Protein AF-A0A1S6IPM2-F1 (afdb_monomer)

Organism: NCBI:txid708126

InterPro domains:
  IPR009988 Domain of unknown function DUF1510 [PF07423] (123-214)

Foldseek 3Di:
DDDDDDDPDDDDDDDDPCVVVVVVVVVVVVVVVVVVVVVPVVDPDDDDDDDDDDDDDDDDDDDDDDDDDDDDDDDDDDDDDDDDDDDDDDDDDDDDDDPPPPPPPPFDWDWDDDPDPQFPTKTFTFFFAQADPDADDDADDPDPPDSQVVRVLVQVCVVVVQDSVQKDWPDWDADVPDRFKIWTWIARNVVRWIKIWIWGADGNGHIHTGMMTTGPDDDD

Nearest PDB structures (foldseek):
  7kbj-assembly1_G  TM=6.116E-01  e=5.978E+00  Mus musculus
  8vsu-assembly1_B  TM=6.058E-01  e=7.073E+00  Homo sapiens

Radius of gyration: 33.06 Å; Cα contacts (8 Å, |Δi|>4): 246; chains: 1; bounding box: 101×91×62 Å

Solvent-accessible surface area (backbone atoms only — not comparable to full-atom values): 14680 Å² total; per-residue (Å²): 141,84,86,81,86,79,83,93,82,89,86,86,83,86,79,78,84,58,59,70,57,53,55,53,49,53,54,50,53,55,56,49,52,54,51,52,60,55,48,58,72,74,57,83,78,89,83,82,87,82,86,85,88,85,90,84,89,85,90,83,88,89,83,83,88,79,85,87,85,80,90,83,86,84,89,84,89,88,81,89,89,86,89,85,86,91,82,89,84,85,92,80,93,78,92,75,84,68,81,80,71,72,76,72,75,76,60,64,70,38,81,45,92,73,94,52,89,56,51,76,46,33,38,35,40,70,55,77,48,35,82,43,92,60,66,67,95,79,73,80,47,82,52,89,84,30,70,51,46,52,40,50,50,50,36,49,23,70,75,71,68,45,49,74,91,41,48,47,78,78,44,74,45,59,40,94,77,38,78,54,27,35,34,38,32,35,33,33,66,89,79,70,44,29,38,42,34,34,32,37,62,40,85,57,39,24,38,19,48,54,36,40,29,40,31,79,67,93,82,134

pLDDT: mean 73.21, std 26.84, range [26.03, 98.44]

Mean predicted aligned error: 20.5 Å

Structure (mmCIF, N/CA/C/O backbone):
data_AF-A0A1S6IPM2-F1
#
_entry.id   AF-A0A1S6IPM2-F1
#
loop_
_atom_site.group_PDB
_atom_site.id
_atom_site.type_symbol
_atom_site.label_atom_id
_atom_site.label_alt_id
_atom_site.label_comp_id
_atom_site.label_asym_id
_atom_site.label_entity_id
_atom_site.label_seq_id
_atom_site.pdbx_PDB_ins_code
_atom_site.Cartn_x
_atom_site.Cartn_y
_atom_site.Cartn_z
_atom_site.occupancy
_atom_site.B_iso_or_equiv
_atom_site.auth_seq_id
_atom_site.auth_comp_id
_atom_site.auth_asym_id
_atom_site.auth_atom_id
_atom_site.pdbx_PDB_model_num
ATOM 1 N N . MET A 1 1 ? 52.407 43.154 -18.424 1.00 42.69 1 MET A N 1
ATOM 2 C CA . MET A 1 1 ? 51.419 42.338 -19.159 1.00 42.69 1 MET A CA 1
ATOM 3 C C . MET A 1 1 ? 50.757 41.393 -18.170 1.00 42.69 1 MET A C 1
ATOM 5 O O . MET A 1 1 ? 51.482 40.625 -17.557 1.00 42.69 1 MET A O 1
ATOM 9 N N . SER A 1 2 ? 49.435 41.452 -17.995 1.00 46.19 2 SER A N 1
ATOM 10 C CA . SER A 1 2 ? 48.694 40.475 -17.182 1.00 46.19 2 SER A CA 1
ATOM 11 C C . SER A 1 2 ? 47.576 39.889 -18.034 1.00 46.19 2 SER A C 1
ATOM 13 O O . SER A 1 2 ? 46.637 40.592 -18.404 1.00 46.19 2 SER A O 1
ATOM 15 N N . GLU A 1 3 ? 47.725 38.619 -18.401 1.00 45.28 3 GLU A N 1
ATOM 16 C CA . GLU A 1 3 ? 46.763 37.879 -19.213 1.00 45.28 3 GLU A CA 1
ATOM 17 C C . GLU A 1 3 ? 45.582 37.395 -18.364 1.00 45.28 3 GLU A C 1
ATOM 19 O O . GLU A 1 3 ? 45.738 36.774 -17.314 1.00 45.28 3 GLU A O 1
ATOM 24 N N . ASN A 1 4 ? 44.379 37.691 -18.848 1.00 52.16 4 ASN A N 1
ATOM 25 C CA . ASN A 1 4 ? 43.106 37.325 -18.247 1.00 52.16 4 ASN A CA 1
ATOM 26 C C . ASN A 1 4 ? 42.683 35.928 -18.748 1.00 52.16 4 ASN A C 1
ATOM 28 O O . ASN A 1 4 ? 42.331 35.767 -19.918 1.00 52.16 4 ASN A O 1
ATOM 32 N N . LYS A 1 5 ? 42.716 34.909 -17.878 1.00 57.88 5 LYS A N 1
ATOM 33 C CA . LYS A 1 5 ? 42.211 33.558 -18.183 1.00 57.88 5 LYS A CA 1
ATOM 34 C C . LYS A 1 5 ? 40.679 33.537 -18.119 1.00 57.88 5 LYS A C 1
ATOM 36 O O . LYS A 1 5 ? 40.101 33.501 -17.038 1.00 57.88 5 LYS A O 1
ATOM 41 N N . LYS A 1 6 ? 40.012 33.477 -19.277 1.00 54.97 6 LYS A N 1
ATOM 42 C CA . LYS A 1 6 ? 38.578 33.146 -19.362 1.00 54.97 6 LYS A CA 1
ATOM 43 C C . LYS A 1 6 ? 38.378 31.627 -19.420 1.00 54.97 6 LYS A C 1
ATOM 45 O O . LYS A 1 6 ? 38.866 30.961 -20.331 1.00 54.97 6 LYS A O 1
ATOM 50 N N . SER A 1 7 ? 37.653 31.104 -18.432 1.00 55.19 7 SER A N 1
ATOM 51 C CA . SER A 1 7 ? 37.222 29.704 -18.318 1.00 55.19 7 SER A CA 1
ATOM 52 C C . SER A 1 7 ? 36.244 29.311 -19.438 1.00 55.19 7 SER A C 1
ATOM 54 O O . SER A 1 7 ? 35.354 30.082 -19.801 1.00 55.19 7 SER A O 1
ATOM 56 N N . ARG A 1 8 ? 36.421 28.104 -19.995 1.00 59.56 8 ARG A N 1
ATOM 57 C CA . ARG A 1 8 ? 35.677 27.533 -21.134 1.00 59.56 8 ARG A CA 1
ATOM 58 C C . ARG A 1 8 ? 34.558 26.588 -20.673 1.00 59.56 8 ARG A C 1
ATOM 60 O O . ARG A 1 8 ? 34.618 25.402 -20.969 1.00 59.56 8 ARG A O 1
ATOM 67 N N . VAL A 1 9 ? 33.528 27.077 -19.984 1.00 58.91 9 VAL A N 1
ATOM 68 C CA . VAL A 1 9 ? 32.344 26.241 -19.685 1.00 58.91 9 VAL A CA 1
ATOM 69 C C . VAL A 1 9 ? 31.059 27.046 -19.843 1.00 58.91 9 VAL A C 1
ATOM 71 O O . VAL A 1 9 ? 30.518 27.528 -18.860 1.00 58.91 9 VAL A O 1
ATOM 74 N N . GLN A 1 10 ? 30.570 27.195 -21.079 1.00 57.69 10 GLN A N 1
ATOM 75 C CA . GLN A 1 10 ? 29.168 27.537 -21.368 1.00 57.69 10 GLN A CA 1
ATOM 76 C C . GLN A 1 10 ? 28.766 27.073 -22.775 1.00 57.69 10 GLN A C 1
ATOM 78 O O . GLN A 1 10 ? 29.111 27.727 -23.764 1.00 57.69 10 GLN A O 1
ATOM 83 N N . ARG A 1 11 ? 28.027 25.957 -22.842 1.00 55.19 11 ARG A N 1
ATOM 84 C CA . ARG A 1 11 ? 27.039 25.554 -23.871 1.00 55.19 11 ARG A CA 1
ATOM 85 C C . ARG A 1 11 ? 26.776 24.060 -23.645 1.00 55.19 11 ARG A C 1
ATOM 87 O O . ARG A 1 11 ? 27.691 23.266 -23.774 1.00 55.19 11 ARG A O 1
ATOM 94 N N . ASN A 1 12 ? 25.623 23.637 -23.136 1.00 50.81 12 ASN A N 1
ATOM 95 C CA . ASN A 1 12 ? 24.360 23.612 -23.866 1.00 50.81 12 ASN A CA 1
ATOM 96 C C . ASN A 1 12 ? 23.171 23.625 -22.886 1.00 50.81 12 ASN A C 1
ATOM 98 O O . ASN A 1 12 ? 23.059 22.744 -22.042 1.00 50.81 12 ASN A O 1
ATOM 102 N N . LYS A 1 13 ? 22.255 24.588 -23.031 1.00 55.84 13 LYS A N 1
ATOM 103 C CA . LYS A 1 13 ? 20.869 24.468 -22.554 1.00 55.84 13 LYS A CA 1
ATOM 104 C C . LYS A 1 13 ? 19.985 24.456 -23.793 1.00 55.84 13 LYS A C 1
ATOM 106 O O . LYS A 1 13 ? 19.758 25.503 -24.396 1.00 55.84 13 LYS A O 1
ATOM 111 N N . THR A 1 14 ? 19.544 23.277 -24.211 1.00 58.38 14 THR A N 1
ATOM 112 C CA . THR A 1 14 ? 18.500 23.134 -25.228 1.00 58.38 14 THR A CA 1
ATOM 113 C C . THR A 1 14 ? 17.175 23.530 -24.589 1.00 58.38 14 THR A C 1
ATOM 115 O O . THR A 1 14 ? 16.724 22.927 -23.619 1.00 58.38 14 THR A O 1
ATOM 118 N N . LYS A 1 15 ? 16.606 24.631 -25.078 1.00 58.81 15 LYS A N 1
ATOM 119 C CA . LYS A 1 15 ? 15.328 25.184 -24.637 1.00 58.81 15 LYS A CA 1
ATOM 120 C C . LYS A 1 15 ? 14.241 24.494 -25.462 1.00 58.81 15 LYS A C 1
ATOM 122 O O . LYS A 1 15 ? 14.103 24.784 -26.645 1.00 58.81 15 LYS A O 1
ATOM 127 N N . ASN A 1 16 ? 13.509 23.564 -24.861 1.00 63.41 16 ASN A N 1
ATOM 128 C CA . ASN A 1 16 ? 12.457 22.817 -25.547 1.00 63.41 16 ASN A CA 1
ATOM 129 C C . ASN A 1 16 ? 11.147 23.609 -25.427 1.00 63.41 16 ASN A C 1
ATOM 131 O O . ASN A 1 16 ? 10.389 23.448 -24.480 1.00 63.41 16 ASN A O 1
ATOM 135 N N . ASN A 1 17 ? 10.875 24.483 -26.387 1.00 62.09 17 ASN A N 1
ATOM 136 C CA . ASN A 1 17 ? 9.694 25.353 -26.477 1.00 62.09 17 ASN A CA 1
ATOM 137 C C . ASN A 1 17 ? 8.399 24.620 -26.903 1.00 62.09 17 ASN A C 1
ATOM 139 O O . ASN A 1 17 ? 7.546 25.207 -27.565 1.00 62.09 17 ASN A O 1
ATOM 143 N N . ARG A 1 18 ? 8.252 23.331 -26.564 1.00 60.62 18 ARG A N 1
ATOM 144 C CA . ARG A 1 18 ? 7.080 22.509 -26.934 1.00 60.62 18 ARG A CA 1
ATOM 145 C C . ARG A 1 18 ? 5.972 22.501 -25.869 1.00 60.62 18 ARG A C 1
ATOM 147 O O . ARG A 1 18 ? 4.872 22.052 -26.170 1.00 60.62 18 ARG A O 1
ATOM 154 N N . SER A 1 19 ? 6.227 23.028 -24.669 1.00 63.94 19 SER A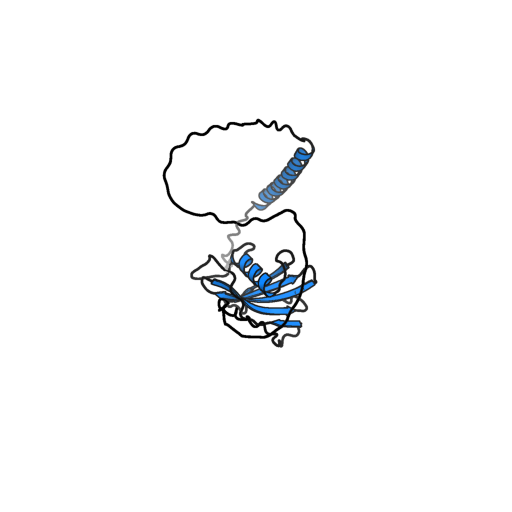 N 1
ATOM 155 C CA . SER A 1 19 ? 5.271 23.044 -23.549 1.00 63.94 19 SER A CA 1
ATOM 156 C C . SER A 1 19 ? 4.020 23.878 -23.831 1.00 63.94 19 SER A C 1
ATOM 158 O O . SER A 1 19 ? 2.910 23.434 -23.557 1.00 63.94 19 SER A O 1
ATOM 160 N N . ASP A 1 20 ? 4.178 25.052 -24.445 1.00 70.56 20 ASP A N 1
ATOM 161 C CA . ASP A 1 20 ? 3.062 25.989 -24.643 1.00 70.56 20 ASP A CA 1
ATOM 162 C C . ASP A 1 20 ? 2.075 25.498 -25.710 1.00 70.56 20 ASP A C 1
ATOM 164 O O . ASP A 1 20 ? 0.898 25.859 -25.692 1.00 70.56 20 ASP A O 1
ATOM 168 N N . LEU A 1 21 ? 2.549 24.664 -26.642 1.00 70.88 21 LEU A N 1
ATOM 169 C CA . LEU A 1 21 ? 1.712 24.033 -27.659 1.00 70.88 21 LEU A CA 1
ATOM 170 C C . LEU A 1 21 ? 0.925 22.856 -27.067 1.00 70.88 21 LEU A C 1
ATOM 172 O O . LEU A 1 21 ? -0.268 22.736 -27.328 1.00 70.88 21 LEU A O 1
ATOM 176 N N . ILE A 1 22 ? 1.574 22.031 -26.236 1.00 75.69 22 ILE A N 1
ATOM 177 C CA . ILE A 1 22 ? 0.941 20.885 -25.563 1.00 75.69 22 ILE A CA 1
ATOM 178 C C . ILE A 1 22 ? -0.138 21.366 -24.584 1.00 75.69 22 ILE A C 1
ATOM 180 O O . ILE A 1 22 ? -1.231 20.808 -24.565 1.00 75.69 22 ILE A O 1
ATOM 184 N N . LEU A 1 23 ? 0.120 22.448 -23.840 1.00 77.19 23 LEU A N 1
ATOM 185 C CA . LEU A 1 23 ? -0.848 23.014 -22.896 1.00 77.19 23 LEU A CA 1
ATOM 186 C C . LEU A 1 23 ? -2.104 23.564 -23.595 1.00 77.19 23 LEU A C 1
ATOM 188 O O . LEU A 1 23 ? -3.221 23.373 -23.123 1.00 77.19 23 LEU A O 1
ATOM 192 N N . LYS A 1 24 ? -1.945 24.233 -24.744 1.00 85.69 24 LYS A N 1
ATOM 193 C CA . LYS A 1 24 ? -3.091 24.721 -25.533 1.00 85.69 24 LYS A CA 1
ATOM 194 C C . LYS A 1 24 ? -3.854 23.577 -26.206 1.00 85.69 24 LYS A C 1
ATOM 196 O O . LYS A 1 24 ? -5.073 23.663 -26.331 1.00 85.69 24 LYS A O 1
ATOM 201 N N . LEU A 1 25 ? -3.157 22.510 -26.605 1.00 83.62 25 LEU A N 1
ATOM 202 C CA . LEU A 1 25 ? -3.765 21.311 -27.185 1.00 83.62 25 LEU A CA 1
ATOM 203 C C . LEU A 1 25 ? -4.628 20.561 -26.156 1.00 83.62 25 LEU A C 1
ATOM 205 O O . LEU A 1 25 ? -5.746 20.172 -26.484 1.00 83.62 25 LEU A O 1
ATOM 209 N N . SER A 1 26 ? -4.153 20.404 -24.914 1.00 82.94 26 SER A N 1
ATOM 210 C CA . SER A 1 26 ? -4.904 19.703 -23.861 1.00 82.94 26 SER A CA 1
ATOM 211 C C . SER A 1 26 ? -6.163 20.461 -23.433 1.00 82.94 26 SER A C 1
ATOM 213 O O . SER A 1 26 ? -7.222 19.856 -23.286 1.00 82.94 26 SER A O 1
ATOM 215 N N . ILE A 1 27 ? -6.086 21.791 -23.323 1.00 87.25 27 ILE A N 1
ATOM 216 C CA . ILE A 1 27 ? -7.248 22.648 -23.034 1.00 87.25 27 ILE A CA 1
ATOM 217 C C . ILE A 1 27 ? -8.286 22.590 -24.163 1.00 87.25 27 ILE A C 1
ATOM 219 O O . ILE A 1 27 ? -9.484 22.523 -23.892 1.00 87.25 27 ILE A O 1
ATOM 223 N N . GLY A 1 28 ? -7.839 22.574 -25.423 1.00 89.62 28 GLY A N 1
ATOM 224 C CA . GLY A 1 28 ? -8.731 22.422 -26.575 1.00 89.62 28 GLY A CA 1
ATOM 225 C C . GLY A 1 28 ? -9.456 21.074 -26.588 1.00 89.62 28 GLY A C 1
ATOM 226 O O . GLY A 1 28 ? -10.662 21.032 -26.826 1.00 89.62 28 GLY A O 1
ATOM 227 N N . LEU A 1 29 ? -8.744 19.987 -26.271 1.00 88.81 29 LEU A N 1
ATOM 228 C CA . LEU A 1 29 ? -9.316 18.640 -26.184 1.00 88.81 29 LEU A CA 1
ATOM 229 C C . LEU A 1 29 ? -10.385 18.546 -25.082 1.00 88.81 29 LEU A C 1
ATOM 231 O O . LEU A 1 29 ? -11.463 18.003 -25.311 1.00 88.81 29 LEU A O 1
ATOM 235 N N . LEU A 1 30 ? -10.112 19.133 -23.912 1.00 87.62 30 LEU A N 1
ATOM 236 C CA . LEU A 1 30 ? -11.043 19.144 -22.783 1.00 87.62 30 LEU A CA 1
ATOM 237 C C . LEU A 1 30 ? -12.341 19.899 -23.122 1.00 87.62 30 LEU A C 1
ATOM 239 O O . LEU A 1 30 ? -13.437 19.416 -22.846 1.00 87.62 30 LEU A O 1
ATOM 243 N N . ALA A 1 31 ? -12.228 21.063 -23.772 1.00 89.44 31 ALA A N 1
ATOM 244 C CA . ALA A 1 31 ? -13.387 21.841 -24.209 1.00 89.44 31 ALA A CA 1
ATOM 245 C C . ALA A 1 31 ? -14.209 21.111 -25.287 1.00 89.44 31 ALA A C 1
ATOM 247 O O . ALA A 1 31 ? -15.437 21.163 -25.265 1.00 89.44 31 ALA A O 1
ATOM 248 N N . MET A 1 32 ? -13.548 20.398 -26.204 1.00 90.31 32 MET A N 1
ATOM 249 C CA . MET A 1 32 ? -14.216 19.613 -27.246 1.00 90.31 32 MET A CA 1
ATOM 250 C C . MET A 1 32 ? -15.015 18.441 -26.663 1.00 90.31 32 MET A C 1
ATOM 252 O O . MET A 1 32 ? -16.154 18.229 -27.073 1.00 90.31 32 MET A O 1
ATOM 256 N N . ALA A 1 33 ? -14.467 17.729 -25.673 1.00 89.12 33 ALA A N 1
ATOM 257 C CA . ALA A 1 33 ? -15.169 16.638 -24.993 1.00 89.12 33 ALA A CA 1
ATOM 258 C C . ALA A 1 33 ? -16.451 17.121 -24.291 1.00 89.12 33 ALA A C 1
ATOM 260 O O . ALA A 1 33 ? -17.494 16.482 -24.399 1.00 89.12 33 ALA A O 1
ATOM 261 N N . LEU A 1 34 ? -16.411 18.295 -23.649 1.00 88.38 34 LEU A N 1
ATOM 262 C CA . LEU A 1 34 ? -17.597 18.893 -23.025 1.00 88.38 34 LEU A CA 1
ATOM 263 C C . LEU A 1 34 ? -18.672 19.284 -24.049 1.00 88.38 34 LEU A C 1
ATOM 265 O O . LEU A 1 34 ? -19.860 19.134 -23.776 1.00 88.38 34 LEU A O 1
ATOM 269 N N . ILE A 1 35 ? -18.278 19.755 -25.235 1.00 88.00 35 ILE A N 1
ATOM 270 C CA . ILE A 1 35 ? -19.225 20.073 -26.314 1.00 88.00 35 ILE A CA 1
ATOM 271 C C . ILE A 1 35 ? -19.909 18.801 -26.832 1.00 88.00 35 ILE A C 1
ATOM 273 O O . ILE A 1 35 ? -21.108 18.833 -27.091 1.00 88.00 35 ILE A O 1
ATOM 277 N N . ILE A 1 36 ? -19.182 17.685 -26.947 1.00 85.25 36 ILE A N 1
ATOM 278 C CA . ILE A 1 36 ? -19.738 16.391 -27.380 1.00 85.25 36 ILE A CA 1
ATOM 279 C C . ILE A 1 36 ? -20.792 15.892 -26.379 1.00 85.25 36 ILE A C 1
ATOM 281 O O . ILE A 1 36 ? -21.912 15.592 -26.786 1.00 85.25 36 ILE A O 1
ATOM 285 N N . LEU A 1 37 ? -20.493 15.943 -25.076 1.00 82.69 37 LEU A N 1
ATOM 286 C CA . LEU A 1 37 ? -21.453 15.596 -24.016 1.00 82.69 37 LEU A CA 1
ATOM 287 C C . LEU A 1 37 ? -22.707 16.492 -24.036 1.00 82.69 37 LEU A C 1
ATOM 289 O O . LEU A 1 37 ? -23.818 16.042 -23.765 1.00 82.69 37 LEU A O 1
ATOM 293 N N . MET A 1 38 ? -22.559 17.774 -24.385 1.00 81.81 38 MET A N 1
ATOM 294 C CA . MET A 1 38 ? -23.698 18.688 -24.552 1.00 81.81 38 MET A CA 1
ATOM 295 C C . MET A 1 38 ? -24.520 18.389 -25.815 1.00 81.81 38 MET A C 1
ATOM 297 O O . MET A 1 38 ? -25.734 18.594 -25.816 1.00 81.81 38 MET A O 1
ATOM 301 N N . PHE A 1 39 ? -23.886 17.897 -26.882 1.00 79.12 39 PHE A N 1
ATOM 302 C CA . PHE A 1 39 ? -24.569 17.475 -28.107 1.00 79.12 39 PHE A CA 1
ATOM 303 C C . PHE A 1 39 ? -25.395 16.203 -27.900 1.00 79.12 39 PHE A C 1
ATOM 305 O O . PHE A 1 39 ? -26.516 16.125 -28.401 1.00 79.12 39 PHE A O 1
ATOM 312 N N . GLU A 1 40 ? -24.883 15.248 -27.122 1.00 78.19 40 GLU A N 1
ATOM 313 C CA . GLU A 1 40 ? -25.602 14.020 -26.749 1.00 78.19 40 GLU A CA 1
ATOM 314 C C . GLU A 1 40 ? -26.903 14.327 -25.994 1.00 78.19 40 GLU A C 1
ATOM 316 O O . GLU A 1 40 ? -27.917 13.665 -26.204 1.00 78.19 40 GLU A O 1
ATOM 321 N N . PHE A 1 41 ? -26.922 15.393 -25.189 1.00 74.50 41 PHE A N 1
ATOM 322 C CA . PHE A 1 41 ? -28.127 15.832 -24.483 1.00 74.50 41 PHE A CA 1
ATOM 323 C C . PHE A 1 41 ? -29.185 16.470 -25.404 1.00 74.50 41 PHE A C 1
ATOM 325 O O . PHE A 1 41 ? -30.374 16.453 -25.090 1.00 74.50 41 PHE A O 1
ATOM 332 N N . PHE A 1 42 ? -28.779 17.033 -26.547 1.00 70.94 42 PHE A N 1
ATOM 333 C CA . PHE A 1 42 ? -29.675 17.741 -27.470 1.00 70.94 42 PHE A CA 1
ATOM 334 C C . PHE A 1 42 ? -30.220 16.868 -28.615 1.00 70.94 42 PHE A C 1
ATOM 336 O O . PHE A 1 42 ? -31.114 17.319 -29.333 1.00 70.94 42 PHE A O 1
ATOM 343 N N . TYR A 1 43 ? -29.725 15.636 -28.792 1.00 71.44 43 TYR A N 1
ATOM 344 C CA . TYR A 1 43 ? -30.138 14.729 -29.874 1.00 71.44 43 TYR A CA 1
ATOM 345 C C . TYR A 1 43 ? -30.530 13.323 -29.361 1.00 71.44 43 TYR A C 1
ATOM 347 O O . TYR A 1 43 ? -29.788 12.357 -29.546 1.00 71.44 43 TYR A O 1
ATOM 355 N N . PRO A 1 44 ? -31.710 13.156 -28.732 1.00 55.50 44 PRO A N 1
ATOM 356 C CA . PRO A 1 44 ? -32.211 11.838 -28.364 1.00 55.50 44 PRO A CA 1
ATOM 357 C C . PRO A 1 44 ? -32.801 11.108 -29.586 1.00 55.50 44 PRO A C 1
ATOM 359 O O . PRO A 1 44 ? -33.969 11.273 -29.918 1.00 55.50 44 PRO A O 1
ATOM 362 N N . GLY A 1 45 ? -31.978 10.270 -30.222 1.00 52.84 45 GLY A N 1
ATOM 363 C CA . GLY A 1 45 ? -32.396 9.019 -30.868 1.00 52.84 45 GLY A CA 1
ATOM 364 C C . GLY A 1 45 ? -33.032 9.072 -32.266 1.00 52.84 45 GLY A C 1
ATOM 365 O O . GLY A 1 45 ? -34.145 9.549 -32.463 1.00 52.84 45 GLY A O 1
ATOM 366 N N . SER A 1 46 ? -32.396 8.383 -33.217 1.00 56.22 46 SER A N 1
ATOM 367 C CA . SER A 1 46 ? -33.108 7.683 -34.294 1.00 56.22 46 SER A CA 1
ATOM 368 C C . SER A 1 46 ? -32.381 6.377 -34.630 1.00 56.22 46 SER A C 1
ATOM 370 O O . SER A 1 46 ? -31.638 6.314 -35.607 1.00 56.22 46 SER A O 1
ATOM 372 N N . ASN A 1 47 ? -32.578 5.342 -33.810 1.00 53.31 47 ASN A N 1
ATOM 373 C CA . ASN A 1 47 ? -32.216 3.973 -34.176 1.00 53.31 47 ASN A CA 1
ATOM 374 C C . ASN A 1 47 ? -33.488 3.225 -34.584 1.00 53.31 47 ASN A C 1
ATOM 376 O O . ASN A 1 47 ? -34.440 3.135 -33.813 1.00 53.31 47 ASN A O 1
ATOM 380 N N . GLN A 1 48 ? -33.494 2.761 -35.832 1.00 45.25 48 GLN A N 1
ATOM 381 C CA . GLN A 1 48 ? -34.414 1.762 -36.360 1.00 45.25 48 GLN A CA 1
ATOM 382 C C . GLN A 1 48 ? -33.727 0.404 -36.211 1.00 45.25 48 GLN A C 1
ATOM 384 O O . GLN A 1 48 ? -32.622 0.228 -36.727 1.00 45.25 48 GLN A O 1
ATOM 389 N N . ASP A 1 49 ? -34.373 -0.533 -35.529 1.00 60.94 49 ASP A N 1
ATOM 390 C CA . ASP A 1 49 ? -34.021 -1.951 -35.589 1.00 60.94 49 ASP A CA 1
ATOM 391 C C . ASP A 1 49 ? -34.529 -2.561 -36.906 1.00 60.94 49 ASP A C 1
ATOM 393 O O . ASP A 1 49 ? -35.558 -2.122 -37.435 1.00 60.94 49 ASP A O 1
ATOM 397 N N . PRO A 1 50 ? -33.877 -3.622 -37.407 1.00 52.91 50 PRO A N 1
ATOM 398 C CA . PRO A 1 50 ? -34.624 -4.651 -38.108 1.00 52.91 50 PRO A CA 1
ATOM 399 C C . PRO A 1 50 ? -34.372 -6.055 -37.545 1.00 52.91 50 PRO A C 1
ATOM 401 O O . PRO A 1 50 ? -33.254 -6.460 -37.230 1.00 52.91 50 PRO A O 1
ATOM 404 N N . GLU A 1 51 ? -35.488 -6.772 -37.472 1.00 52.03 51 GLU A N 1
ATOM 405 C CA . GLU A 1 51 ? -35.682 -8.181 -37.151 1.00 52.03 51 GLU A CA 1
ATOM 406 C C . GLU A 1 51 ? -34.919 -9.148 -38.078 1.00 52.03 51 GLU A C 1
ATOM 408 O O . GLU A 1 51 ? -34.554 -8.810 -39.206 1.00 52.03 51 GLU A O 1
ATOM 413 N N . GLY A 1 52 ? -34.776 -10.401 -37.631 1.00 32.66 52 GLY A N 1
ATOM 414 C CA . GLY A 1 52 ? -34.306 -11.513 -38.457 1.00 32.66 52 GLY A CA 1
ATOM 415 C C . GLY A 1 52 ? -34.507 -12.879 -37.797 1.00 32.66 52 GLY A C 1
ATOM 416 O O . GLY A 1 52 ? -33.565 -13.453 -37.262 1.00 32.66 52 GLY A O 1
ATOM 417 N N . ASP A 1 53 ? -35.743 -13.374 -37.846 1.00 40.34 53 ASP A N 1
ATOM 418 C CA . ASP A 1 53 ? -36.152 -14.767 -37.613 1.00 40.34 53 ASP A CA 1
ATOM 419 C C . ASP A 1 53 ? -35.757 -15.654 -38.815 1.00 40.34 53 ASP A C 1
ATOM 421 O O . ASP A 1 53 ? -35.928 -15.214 -39.950 1.00 40.34 53 ASP A O 1
ATOM 425 N N . ILE A 1 54 ? -35.246 -16.874 -38.581 1.00 32.28 54 ILE A N 1
ATOM 426 C CA . ILE A 1 54 ? -35.546 -18.088 -39.373 1.00 32.28 54 ILE A CA 1
ATOM 427 C C . ILE A 1 54 ? -35.007 -19.363 -38.691 1.00 32.28 54 ILE A C 1
ATOM 429 O O . ILE A 1 54 ? -33.804 -19.588 -38.563 1.00 32.28 54 ILE A O 1
ATOM 433 N N . LEU A 1 55 ? -35.945 -20.246 -38.347 1.00 35.81 55 LEU A N 1
ATOM 434 C CA . LEU A 1 55 ? -35.773 -21.674 -38.065 1.00 35.81 55 LEU A CA 1
ATOM 435 C C . LEU A 1 55 ? -35.797 -22.497 -39.369 1.00 35.81 55 LEU A C 1
ATOM 437 O O . LEU A 1 55 ? -36.666 -22.259 -40.203 1.00 35.81 55 LEU A O 1
ATOM 441 N N . ALA A 1 56 ? -34.939 -23.519 -39.495 1.00 31.11 56 ALA A N 1
ATOM 442 C CA . ALA A 1 56 ? -35.257 -24.847 -40.061 1.00 31.11 56 ALA A CA 1
ATOM 443 C C . ALA A 1 56 ? -33.991 -25.722 -40.137 1.00 31.11 56 ALA A C 1
ATOM 445 O O . ALA A 1 56 ? -33.020 -25.370 -40.802 1.00 31.11 56 ALA A O 1
ATOM 446 N N . GLY A 1 57 ? -34.014 -26.869 -39.454 1.00 28.64 57 GLY A N 1
ATOM 447 C CA . GLY A 1 57 ? -32.930 -27.850 -39.453 1.00 28.64 57 GLY A CA 1
ATOM 448 C C . GLY A 1 57 ? -32.967 -28.839 -40.620 1.00 28.64 57 GLY A C 1
ATOM 449 O O . GLY A 1 57 ? -33.952 -28.921 -41.347 1.00 28.64 57 GLY A O 1
ATOM 450 N N . MET A 1 58 ? -31.897 -29.630 -40.735 1.00 28.56 58 MET A N 1
ATOM 451 C CA . MET A 1 58 ? -31.940 -31.051 -41.094 1.00 28.56 58 MET A CA 1
ATOM 452 C C . MET A 1 58 ? -30.614 -31.731 -40.726 1.00 28.56 58 MET A C 1
ATOM 454 O O . MET A 1 58 ? -29.528 -31.204 -40.952 1.00 28.56 58 MET A O 1
ATOM 458 N N . ASP A 1 59 ? -30.787 -32.896 -40.115 1.00 31.92 59 ASP A N 1
ATOM 459 C CA . ASP A 1 59 ? -29.848 -33.776 -39.427 1.00 31.92 59 ASP A CA 1
ATOM 460 C C . ASP A 1 59 ? -28.928 -34.578 -40.368 1.00 31.92 59 ASP A C 1
ATOM 462 O O . ASP A 1 59 ? -29.385 -35.045 -41.417 1.00 31.92 59 ASP A O 1
ATOM 466 N N . GLN A 1 60 ? -27.677 -34.813 -39.943 1.00 30.09 60 GLN A N 1
ATOM 467 C CA . GLN A 1 60 ? -27.025 -36.138 -39.968 1.00 30.09 60 GLN A CA 1
ATOM 468 C C . GLN A 1 60 ? -25.671 -36.138 -39.214 1.00 30.09 60 GLN A C 1
ATOM 470 O O . GLN A 1 60 ? -24.650 -35.721 -39.749 1.00 30.09 60 GLN A O 1
ATOM 475 N N . GLN A 1 61 ? -25.746 -36.579 -37.952 1.00 31.89 61 GLN A N 1
ATOM 476 C CA . GLN A 1 61 ? -25.007 -37.662 -37.260 1.00 31.89 61 GLN A CA 1
ATOM 477 C C . GLN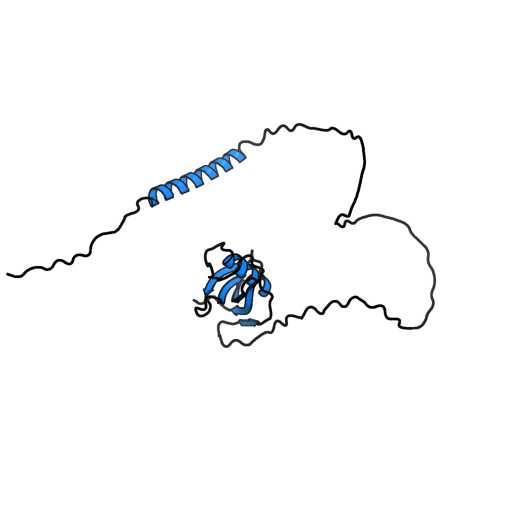 A 1 61 ? -23.457 -37.794 -37.236 1.00 31.89 61 GLN A C 1
ATOM 479 O O . GLN A 1 61 ? -22.770 -37.669 -38.244 1.00 31.89 61 GLN A O 1
ATOM 484 N N . GLU A 1 62 ? -23.017 -38.273 -36.052 1.00 31.28 62 GLU A N 1
ATOM 485 C CA . GLU A 1 62 ? -21.741 -38.891 -35.611 1.00 31.28 62 GLU A C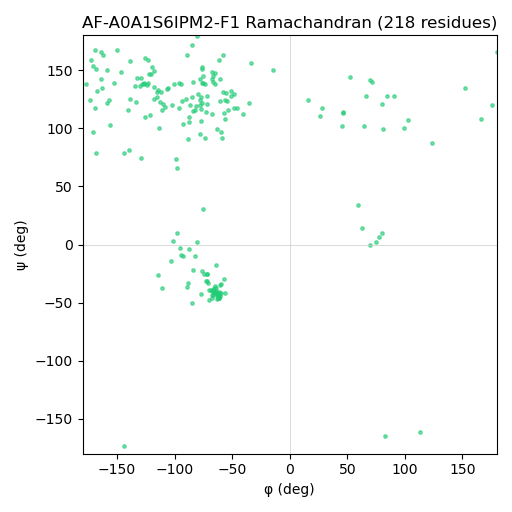A 1
ATOM 486 C C . GLU A 1 62 ? -20.675 -37.915 -35.076 1.00 31.28 62 GLU A C 1
ATOM 488 O O . GLU A 1 62 ? -20.272 -36.990 -35.765 1.00 31.28 62 GLU A O 1
ATOM 493 N N . GLU A 1 63 ? -20.058 -38.060 -33.903 1.00 30.62 63 GLU A N 1
ATOM 494 C CA . GLU A 1 63 ? -20.242 -38.811 -32.652 1.00 30.62 63 GLU A CA 1
ATOM 495 C C . GLU A 1 63 ? -19.178 -38.209 -31.696 1.00 30.62 63 GLU A C 1
ATOM 497 O O . GLU A 1 63 ? -18.118 -37.768 -32.143 1.00 30.62 63 GLU A O 1
ATOM 502 N N . SER A 1 64 ? -19.428 -38.273 -30.385 1.00 28.62 64 SER A N 1
ATOM 503 C CA . SER A 1 64 ? -18.413 -38.396 -29.323 1.00 28.62 64 SER A CA 1
ATOM 504 C C . SER A 1 64 ? -18.018 -37.157 -28.500 1.00 28.62 64 SER A C 1
ATOM 506 O O . SER A 1 64 ? -17.185 -36.340 -28.882 1.00 28.62 64 SER A O 1
ATOM 508 N N . SER A 1 65 ? -18.504 -37.212 -27.248 1.00 27.14 65 SER A N 1
ATOM 509 C CA . SER A 1 65 ? -17.863 -36.793 -25.985 1.00 27.14 65 SER A CA 1
ATOM 510 C C . SER A 1 65 ? -17.693 -35.290 -25.712 1.00 27.14 65 SER A C 1
ATOM 512 O O . SER A 1 65 ? -17.276 -34.532 -26.568 1.00 27.14 65 SER A O 1
ATOM 514 N N . SER A 1 66 ? -17.894 -34.744 -24.513 1.00 27.06 66 SER A N 1
ATOM 515 C CA . SER A 1 66 ? -18.497 -35.169 -23.247 1.00 27.06 66 SER A CA 1
ATOM 516 C C . SER A 1 66 ? -18.506 -33.909 -22.360 1.00 27.06 66 SER A C 1
ATOM 518 O O . SER A 1 66 ? -17.447 -33.331 -22.149 1.00 27.06 66 SER A O 1
ATOM 520 N N . VAL A 1 67 ? -19.697 -33.533 -21.869 1.00 29.59 67 VAL A N 1
ATOM 521 C CA . VAL A 1 67 ? -20.062 -32.762 -20.645 1.00 29.59 67 VAL A CA 1
ATOM 522 C C . VAL A 1 67 ? -19.272 -31.477 -20.315 1.00 29.59 67 VAL A C 1
ATOM 524 O O . VAL A 1 67 ? -18.122 -31.510 -19.901 1.00 29.59 67 VAL A O 1
ATOM 527 N N . MET A 1 68 ? -19.804 -30.281 -20.589 1.00 28.80 68 MET A N 1
ATOM 528 C CA . MET A 1 68 ? -20.763 -29.487 -19.787 1.00 28.80 68 MET A CA 1
ATOM 529 C C . MET A 1 68 ? -20.460 -29.346 -18.288 1.00 28.80 68 MET A C 1
ATOM 531 O O . MET A 1 68 ? -20.579 -30.281 -17.500 1.00 28.80 68 MET A O 1
ATOM 535 N N . ALA A 1 69 ? -20.179 -28.093 -17.929 1.00 26.03 69 ALA A N 1
ATOM 536 C CA . ALA A 1 69 ? -20.296 -27.517 -16.606 1.00 26.03 69 ALA A CA 1
ATOM 537 C C . ALA A 1 69 ? -21.703 -26.930 -16.383 1.00 26.03 69 ALA A C 1
ATOM 539 O O . ALA A 1 69 ? -22.391 -26.548 -17.328 1.00 26.03 69 ALA A O 1
ATOM 540 N N . SER A 1 70 ? -21.995 -26.721 -15.099 1.00 27.00 70 SER A N 1
ATOM 541 C CA . SER A 1 70 ? -22.888 -25.700 -14.538 1.00 27.00 70 SER A CA 1
ATOM 542 C C . SER A 1 70 ? -24.316 -26.106 -14.147 1.00 27.00 70 SER A C 1
ATOM 544 O O . SER A 1 70 ? -25.237 -26.190 -14.950 1.00 27.00 70 SER A O 1
ATOM 546 N N . SER A 1 71 ? -24.458 -26.315 -12.835 1.00 29.98 71 SER A N 1
ATOM 547 C CA . SER A 1 71 ? -25.386 -25.627 -11.924 1.00 29.98 71 SER A CA 1
ATOM 548 C C . SER A 1 71 ? -26.552 -24.830 -12.532 1.00 29.98 71 SER A C 1
ATOM 550 O O . SER A 1 71 ? -26.344 -23.847 -13.240 1.00 29.98 71 SER A O 1
ATOM 552 N N . SER A 1 72 ? -27.776 -25.160 -12.110 1.00 28.11 72 SER A N 1
ATOM 553 C CA . SER A 1 72 ? -28.798 -24.172 -11.724 1.00 28.11 72 SER A CA 1
ATOM 554 C C . SER A 1 72 ? -29.980 -24.839 -10.995 1.00 28.11 72 SER A C 1
ATOM 556 O O . SER A 1 72 ? -30.504 -25.867 -11.410 1.00 28.11 72 SER A O 1
ATOM 558 N N . SER A 1 73 ? -30.357 -24.240 -9.864 1.00 30.09 73 SER A N 1
ATOM 559 C CA . SER A 1 73 ? -31.693 -24.284 -9.225 1.00 30.09 73 SER A CA 1
ATOM 560 C C . SER A 1 73 ? -32.617 -23.265 -9.954 1.00 30.09 73 SER A C 1
ATOM 562 O O . SER A 1 73 ? -32.053 -22.549 -10.789 1.00 30.09 73 SER A O 1
ATOM 564 N N . PRO A 1 74 ? -33.930 -23.034 -9.659 1.00 44.47 74 PRO A N 1
ATOM 565 C CA . PRO A 1 74 ? -34.812 -23.546 -8.584 1.00 44.47 74 PRO A CA 1
ATOM 566 C C . PRO A 1 74 ? -36.313 -23.803 -8.970 1.00 44.47 74 PRO A C 1
ATOM 568 O O . PRO A 1 74 ? -36.711 -23.615 -10.113 1.00 44.47 74 PRO A O 1
ATOM 571 N N . GLU A 1 75 ? -37.133 -24.143 -7.950 1.00 29.50 75 GLU A N 1
ATOM 572 C CA . GLU A 1 75 ? -38.624 -24.066 -7.844 1.00 29.50 75 GLU A CA 1
ATOM 573 C C . GLU A 1 75 ? -39.487 -25.035 -8.700 1.00 29.50 75 GLU A C 1
ATOM 575 O O . GLU A 1 75 ? -39.174 -25.307 -9.846 1.00 29.50 75 GLU A O 1
ATOM 580 N N . SER A 1 76 ? -40.624 -25.615 -8.272 1.00 31.38 76 SER A N 1
ATOM 581 C CA . SER A 1 76 ? -41.542 -25.356 -7.150 1.00 31.38 76 SER A CA 1
ATOM 582 C C . SER A 1 76 ? -42.561 -26.526 -6.957 1.00 31.38 76 SER A C 1
ATOM 584 O O . SER A 1 76 ? -42.970 -27.139 -7.938 1.00 31.38 76 SER A O 1
ATOM 586 N N . ILE A 1 77 ? -43.014 -26.731 -5.703 1.00 31.45 77 ILE A N 1
ATOM 587 C CA . ILE A 1 77 ? -44.404 -27.010 -5.219 1.00 31.45 77 ILE A CA 1
ATOM 588 C C . ILE A 1 77 ? -45.049 -28.438 -5.196 1.00 31.45 77 ILE A C 1
ATOM 590 O O . ILE A 1 77 ? -45.196 -29.113 -6.207 1.00 31.45 77 ILE A O 1
ATOM 594 N N . GLU A 1 78 ? -45.554 -28.754 -3.977 1.00 29.58 78 GLU A N 1
ATOM 595 C CA . GLU A 1 78 ? -46.616 -29.683 -3.477 1.00 29.58 78 GLU A CA 1
ATOM 596 C C . GLU A 1 78 ? -46.444 -31.217 -3.599 1.00 29.58 78 GLU A C 1
ATOM 598 O O . GLU A 1 78 ? -46.249 -31.771 -4.668 1.00 29.58 78 GLU A O 1
ATOM 603 N N . THR A 1 79 ? -46.589 -32.024 -2.531 1.00 29.12 79 THR A N 1
ATOM 604 C CA . THR A 1 79 ? -47.848 -32.233 -1.778 1.00 29.12 79 THR A CA 1
ATOM 605 C C . THR A 1 79 ? -47.627 -32.898 -0.388 1.00 29.12 79 THR A C 1
ATOM 607 O O . THR A 1 79 ? -46.794 -33.788 -0.240 1.00 29.12 79 THR A O 1
ATOM 610 N N . LYS A 1 80 ? -48.422 -32.451 0.601 1.00 29.95 80 LYS A N 1
ATOM 611 C CA . LYS A 1 80 ? -48.902 -33.062 1.880 1.00 29.95 80 LYS A CA 1
ATOM 612 C C . LYS A 1 80 ? -49.147 -34.599 1.823 1.00 29.95 80 LYS A C 1
ATOM 614 O O . LYS A 1 80 ? -49.450 -35.079 0.743 1.00 29.95 80 LYS A O 1
ATOM 619 N N . GLU A 1 81 ? -49.148 -35.461 2.858 1.00 30.83 81 GLU A N 1
ATOM 620 C CA . GLU A 1 81 ? -49.361 -35.419 4.327 1.00 30.83 81 GLU A CA 1
ATOM 621 C C . GLU A 1 81 ? -49.204 -36.864 4.904 1.00 30.83 81 GLU A C 1
ATOM 623 O O . GLU A 1 81 ? -49.285 -37.819 4.134 1.00 30.83 81 GLU A O 1
ATOM 628 N N . SER A 1 82 ? -49.061 -37.008 6.240 1.00 28.73 82 SER A N 1
ATOM 629 C CA . SER A 1 82 ? -49.415 -38.177 7.104 1.00 28.73 82 SER A CA 1
ATOM 630 C C . SER A 1 82 ? -48.297 -38.813 7.976 1.00 28.73 82 SER A C 1
ATOM 632 O O . SER A 1 82 ? -47.575 -39.719 7.579 1.00 28.73 82 SER A O 1
ATOM 634 N N . GLU A 1 83 ? -48.143 -38.243 9.179 1.00 31.53 83 GLU A N 1
ATOM 635 C CA . GLU A 1 83 ? -48.299 -38.832 10.533 1.00 31.53 83 GLU A CA 1
ATOM 636 C C . GLU A 1 83 ? -48.061 -40.350 10.800 1.00 31.53 83 GLU A C 1
ATOM 638 O O . GLU A 1 83 ? -48.841 -41.192 10.370 1.00 31.53 83 GLU A O 1
ATOM 643 N N . SER A 1 84 ? -47.067 -40.696 11.645 1.00 31.75 84 SER A N 1
ATOM 644 C CA . SER A 1 84 ? -47.252 -41.227 13.027 1.00 31.75 84 SER A CA 1
ATOM 645 C C . SER A 1 84 ? -46.114 -42.145 13.557 1.00 31.75 84 SER A C 1
ATOM 647 O O . SER A 1 84 ? -45.681 -43.082 12.897 1.00 31.75 84 SER A O 1
ATOM 649 N N . GLU A 1 85 ? -45.726 -41.867 14.812 1.00 32.03 85 GLU A N 1
ATOM 650 C CA . GLU A 1 85 ? -45.234 -42.738 15.910 1.00 32.03 85 GLU A CA 1
ATOM 651 C C . GLU A 1 85 ? -43.903 -43.545 15.878 1.00 32.03 85 GLU A C 1
ATOM 653 O O . GLU A 1 85 ? -43.802 -44.675 15.416 1.00 32.03 85 GLU A O 1
ATOM 658 N N . ALA A 1 86 ? -42.911 -42.979 16.586 1.00 30.94 86 ALA A N 1
ATOM 659 C CA . ALA A 1 86 ? -42.277 -43.462 17.834 1.00 30.94 86 ALA A CA 1
ATOM 660 C C . ALA A 1 86 ? -41.836 -44.942 18.031 1.00 30.94 86 ALA A C 1
ATOM 662 O O . ALA A 1 86 ? -42.656 -45.791 18.371 1.00 30.94 86 ALA A O 1
ATOM 663 N N . LYS A 1 87 ? -40.507 -45.178 18.139 1.00 31.39 87 LYS A N 1
ATOM 664 C CA . LYS A 1 87 ? -39.816 -45.686 19.364 1.00 31.39 87 LYS A CA 1
ATOM 665 C C . LYS A 1 87 ? -38.275 -45.789 19.228 1.00 31.39 87 LYS A C 1
ATOM 667 O O . LYS A 1 87 ? -37.777 -46.261 18.217 1.00 31.39 87 LYS A O 1
ATOM 672 N N . LYS A 1 88 ? -37.583 -45.373 20.308 1.00 30.70 88 LYS A N 1
ATOM 673 C CA . LYS A 1 88 ? -36.271 -45.798 20.886 1.00 30.70 88 LYS A CA 1
ATOM 674 C C . LYS A 1 88 ? -35.702 -47.142 20.365 1.00 30.70 88 LYS A C 1
ATOM 676 O O . LYS A 1 88 ? -36.491 -48.043 20.130 1.00 30.70 88 LYS A O 1
ATOM 681 N N . GLU A 1 89 ? -34.395 -47.428 20.287 1.00 31.06 89 GLU A N 1
ATOM 682 C CA . GLU A 1 89 ? -33.229 -47.050 21.111 1.00 31.06 89 GLU A CA 1
ATOM 683 C C . GLU A 1 89 ? -31.921 -47.547 20.422 1.00 31.06 89 GLU A C 1
ATOM 685 O O . GLU A 1 89 ? -31.960 -48.511 19.666 1.00 31.06 89 GLU A O 1
ATOM 690 N N . GLU A 1 90 ? -30.788 -46.927 20.782 1.00 30.91 90 GLU A N 1
ATOM 691 C CA . GLU A 1 90 ? -29.440 -47.524 20.935 1.00 30.91 90 GLU A CA 1
ATOM 692 C C . GLU A 1 90 ? -28.497 -47.784 19.725 1.00 30.91 90 GLU A C 1
ATOM 694 O O . GLU A 1 90 ? -28.536 -48.794 19.033 1.00 30.91 90 GLU A O 1
ATOM 699 N N . SER A 1 91 ? -27.557 -46.840 19.566 1.00 31.86 91 SER A N 1
ATOM 700 C CA . SER A 1 91 ? -26.098 -47.001 19.392 1.00 31.86 91 SER A CA 1
ATOM 701 C C . SER A 1 91 ? -25.540 -48.306 18.792 1.00 31.86 91 SER A C 1
ATOM 703 O O . SER A 1 91 ? -25.401 -49.308 19.495 1.00 31.86 91 SER A O 1
ATOM 705 N N . LYS A 1 92 ? -25.001 -48.223 17.563 1.00 32.69 92 LYS A N 1
ATOM 706 C CA . LYS A 1 92 ? -23.633 -48.697 17.290 1.00 32.69 92 LYS A CA 1
ATOM 707 C C . LYS A 1 92 ? -23.029 -48.067 16.031 1.00 32.69 92 LYS A C 1
ATOM 709 O O . LYS A 1 92 ? -23.555 -48.166 14.932 1.00 32.69 92 LYS A O 1
ATOM 714 N N . GLU A 1 93 ? -21.912 -47.414 16.290 1.00 35.44 93 GLU A N 1
ATOM 715 C CA . GLU A 1 93 ? -20.834 -46.926 15.438 1.00 35.44 93 GLU A CA 1
ATOM 716 C C . GLU A 1 93 ? -20.509 -47.831 14.229 1.00 35.44 93 GLU A C 1
ATOM 718 O O . GLU A 1 93 ? -20.119 -48.985 14.400 1.00 35.44 93 GLU A O 1
ATOM 723 N N . GLU A 1 94 ? -20.598 -47.288 13.010 1.00 34.22 94 GLU A N 1
ATOM 724 C CA . GLU A 1 94 ? -19.808 -47.771 11.875 1.00 34.22 94 GLU A CA 1
ATOM 725 C C . GLU A 1 94 ? -19.331 -46.584 11.029 1.00 34.22 94 GLU A C 1
ATOM 727 O O . GLU A 1 94 ? -20.100 -45.794 10.478 1.00 34.22 94 GLU A O 1
ATOM 732 N N . SER A 1 95 ? -18.009 -46.458 11.024 1.00 41.03 95 SER A N 1
ATOM 733 C CA . SER A 1 95 ? -17.191 -45.484 10.325 1.00 41.03 95 SER A CA 1
ATOM 734 C C . SER A 1 95 ? -17.480 -45.468 8.821 1.00 41.03 95 SER A C 1
ATOM 736 O O . SER A 1 95 ? -17.319 -46.477 8.135 1.00 41.03 95 SER A O 1
ATOM 738 N N . LYS A 1 96 ? -17.842 -44.298 8.291 1.00 37.66 96 LYS A N 1
ATOM 739 C CA . LYS A 1 96 ? -17.632 -43.954 6.882 1.00 37.66 96 LYS A CA 1
ATOM 740 C C . LYS A 1 96 ? -16.767 -42.707 6.835 1.00 37.66 96 LYS A C 1
ATOM 742 O O . LYS A 1 96 ? -17.194 -41.632 7.253 1.00 37.66 96 LYS A O 1
ATOM 747 N N . GLU A 1 97 ? -15.544 -42.906 6.356 1.00 40.00 97 GLU A N 1
ATOM 748 C CA . GLU A 1 97 ? -14.563 -41.883 6.016 1.00 40.00 97 GLU A CA 1
ATOM 749 C C . GLU A 1 97 ? -15.233 -40.698 5.312 1.00 40.00 97 GLU A C 1
ATOM 751 O O . GLU A 1 97 ? -15.708 -40.800 4.180 1.00 40.00 97 GLU A O 1
ATOM 756 N N . LYS A 1 98 ? -15.250 -39.548 5.990 1.00 40.81 98 LYS A N 1
ATOM 757 C CA . LYS A 1 98 ? -15.255 -38.264 5.295 1.00 40.81 98 LYS A CA 1
ATOM 758 C C . LYS A 1 98 ? -13.902 -38.120 4.590 1.00 40.81 98 LYS A C 1
ATOM 760 O O . LYS A 1 98 ? -12.891 -38.503 5.184 1.00 40.81 98 LYS A O 1
ATOM 765 N N . PRO A 1 99 ? -13.852 -37.546 3.376 1.00 38.91 99 PRO A N 1
ATOM 766 C CA . PRO A 1 99 ? -12.596 -37.116 2.789 1.00 38.91 99 PRO A CA 1
ATOM 767 C C . PRO A 1 99 ? -11.862 -36.258 3.812 1.00 38.91 99 PRO A C 1
ATOM 769 O O . PRO A 1 99 ? -12.443 -35.342 4.397 1.00 38.91 99 PRO A O 1
ATOM 772 N N . LYS A 1 100 ? -10.605 -36.617 4.054 1.00 40.06 100 LYS A N 1
ATOM 773 C CA . LYS A 1 100 ? -9.639 -35.814 4.782 1.00 40.06 100 LYS A CA 1
ATOM 774 C C . LYS A 1 100 ? -9.514 -34.496 4.024 1.00 40.06 100 LYS A C 1
ATOM 776 O O . LYS A 1 100 ? -8.764 -34.406 3.061 1.00 40.06 100 LYS A O 1
ATOM 781 N N . GLU A 1 101 ? -10.319 -33.519 4.417 1.00 45.09 101 GLU A N 1
ATOM 782 C CA . GLU A 1 101 ? -9.999 -32.121 4.199 1.00 45.09 101 GLU A CA 1
ATOM 783 C C . GLU A 1 101 ? -8.638 -31.963 4.875 1.00 45.09 101 GLU A C 1
ATOM 785 O O . GLU A 1 101 ? -8.505 -32.162 6.088 1.00 45.09 101 GLU A O 1
ATOM 790 N N . GLU A 1 102 ? -7.588 -31.813 4.065 1.00 39.50 102 GLU A N 1
ATOM 791 C CA . GLU A 1 102 ? -6.296 -31.406 4.592 1.00 39.50 102 GLU A CA 1
ATOM 792 C C . GLU A 1 102 ? -6.567 -30.195 5.482 1.00 39.50 102 GLU A C 1
ATOM 794 O O . GLU A 1 102 ? -7.296 -29.294 5.053 1.00 39.50 102 GLU A O 1
ATOM 799 N N . PRO A 1 103 ? -6.068 -30.174 6.728 1.00 39.75 103 PRO A N 1
ATOM 800 C CA . PRO A 1 103 ? -6.157 -28.960 7.505 1.00 39.75 103 PRO A CA 1
ATOM 801 C C . PRO A 1 103 ? -5.462 -27.896 6.661 1.00 39.75 103 PRO A C 1
ATOM 803 O O . PRO A 1 103 ? -4.256 -27.994 6.418 1.00 39.75 103 PRO A O 1
ATOM 806 N N . LYS A 1 104 ? -6.231 -26.911 6.174 1.00 43.31 104 LYS A N 1
ATOM 807 C CA . LYS A 1 104 ? -5.658 -25.614 5.836 1.00 43.31 104 LYS A CA 1
ATOM 808 C C . LYS A 1 104 ? -4.774 -25.292 7.026 1.00 43.31 104 L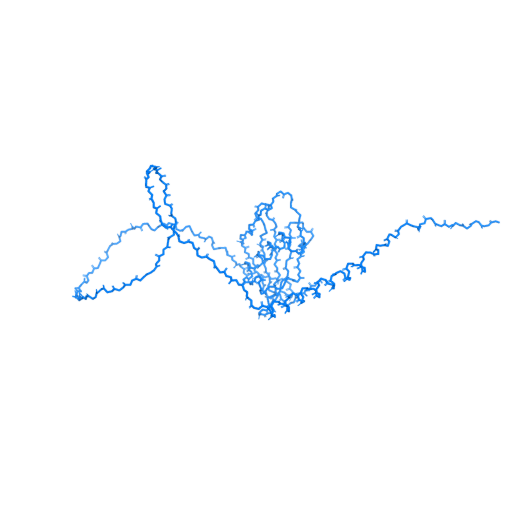YS A C 1
ATOM 810 O O . LYS A 1 104 ? -5.274 -25.291 8.153 1.00 43.31 104 LYS A O 1
ATOM 815 N N . LYS A 1 105 ? -3.467 -25.168 6.794 1.00 44.28 105 LYS A N 1
ATOM 816 C CA . LYS A 1 105 ? -2.587 -24.591 7.800 1.00 44.28 105 LYS A CA 1
ATOM 817 C C . LYS A 1 105 ? -3.297 -23.314 8.227 1.00 44.28 105 LYS A C 1
ATOM 819 O O . LYS A 1 105 ? -3.633 -22.492 7.382 1.00 44.28 105 LYS A O 1
ATOM 824 N N . GLU A 1 106 ? -3.684 -23.239 9.492 1.00 47.56 106 GLU A N 1
ATOM 825 C CA . GLU A 1 106 ? -4.050 -21.958 10.062 1.00 47.56 106 GLU A CA 1
ATOM 826 C C . GLU A 1 106 ? -2.758 -21.156 9.983 1.00 47.56 106 GLU A C 1
ATOM 828 O O . GLU A 1 106 ? -1.823 -21.408 10.742 1.00 47.56 106 GLU A O 1
ATOM 833 N N . ASP A 1 107 ? -2.660 -20.309 8.959 1.00 59.22 107 ASP A N 1
ATOM 834 C CA . ASP A 1 107 ? -1.617 -19.304 8.848 1.00 59.22 107 ASP A CA 1
ATOM 835 C C . ASP A 1 107 ? -1.780 -18.430 10.090 1.00 59.22 107 ASP A C 1
ATOM 837 O O . ASP A 1 107 ? -2.701 -17.616 10.198 1.00 59.22 107 ASP A O 1
ATOM 841 N N . GLU A 1 108 ? -0.984 -18.731 11.113 1.00 79.31 108 GLU A N 1
ATOM 842 C CA . GLU A 1 108 ? -1.143 -18.162 12.441 1.00 79.31 108 GLU A CA 1
ATOM 843 C C . GLU A 1 108 ? -0.672 -16.708 12.382 1.00 79.31 108 GLU A C 1
ATOM 845 O O . GLU A 1 108 ? 0.511 -16.402 12.525 1.00 79.31 108 GLU A O 1
ATOM 850 N N . ILE A 1 109 ? -1.607 -15.798 12.106 1.00 90.75 109 ILE A N 1
ATOM 851 C CA . ILE A 1 109 ? -1.368 -14.365 12.242 1.00 90.75 109 ILE A CA 1
ATOM 852 C C . ILE A 1 109 ? -1.199 -14.087 13.735 1.00 90.75 109 ILE A C 1
ATOM 854 O O . ILE A 1 109 ? -2.148 -14.194 14.516 1.00 90.75 109 ILE A O 1
ATOM 858 N N . ILE A 1 110 ? 0.014 -13.719 14.128 1.00 95.00 110 ILE A N 1
ATOM 859 C CA . ILE A 1 110 ? 0.378 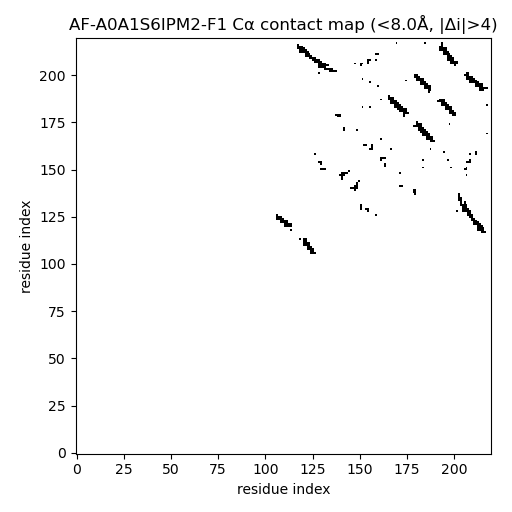-13.404 15.505 1.00 95.00 110 ILE A CA 1
ATOM 860 C C . ILE A 1 110 ? 0.541 -11.897 15.679 1.00 95.00 110 ILE A C 1
ATOM 862 O O . ILE A 1 110 ? 1.193 -11.219 14.884 1.00 95.00 110 ILE A O 1
ATOM 866 N N . GLU A 1 111 ? -0.034 -11.362 16.753 1.00 96.56 111 GLU A N 1
ATOM 867 C CA . GLU A 1 111 ? 0.279 -10.006 17.197 1.00 96.56 111 GLU A CA 1
ATOM 868 C C . GLU A 1 111 ? 1.692 -9.998 17.797 1.00 96.56 111 GLU A C 1
ATOM 870 O O . GLU A 1 111 ? 2.024 -10.818 18.658 1.00 96.56 111 GLU A O 1
ATOM 875 N N . VAL A 1 112 ? 2.541 -9.088 17.325 1.00 96.25 112 VAL A N 1
ATOM 876 C CA . VAL A 1 112 ? 3.942 -8.963 17.740 1.00 96.25 112 VAL A CA 1
ATOM 877 C C . VAL A 1 112 ? 4.182 -7.606 18.388 1.00 96.25 112 VAL A C 1
ATOM 879 O O . VAL A 1 112 ? 3.551 -6.609 18.045 1.00 96.25 112 VAL A O 1
ATOM 882 N N . ALA A 1 113 ? 5.119 -7.551 19.333 1.00 95.19 113 ALA A N 1
ATOM 883 C CA . ALA A 1 113 ? 5.529 -6.282 19.923 1.00 95.19 113 ALA A CA 1
ATOM 884 C C . ALA A 1 113 ? 6.267 -5.411 18.890 1.00 95.19 113 ALA A C 1
ATOM 886 O O . ALA A 1 113 ? 6.972 -5.924 18.017 1.00 95.19 113 ALA A O 1
ATOM 887 N N . SER A 1 114 ? 6.128 -4.093 19.021 1.00 95.69 114 SER A N 1
ATOM 888 C CA . SER A 1 114 ? 6.922 -3.104 18.292 1.00 95.69 114 SER A CA 1
ATOM 889 C C . SER A 1 114 ? 7.514 -2.106 19.281 1.00 95.69 114 SER A C 1
ATOM 891 O O . SER A 1 11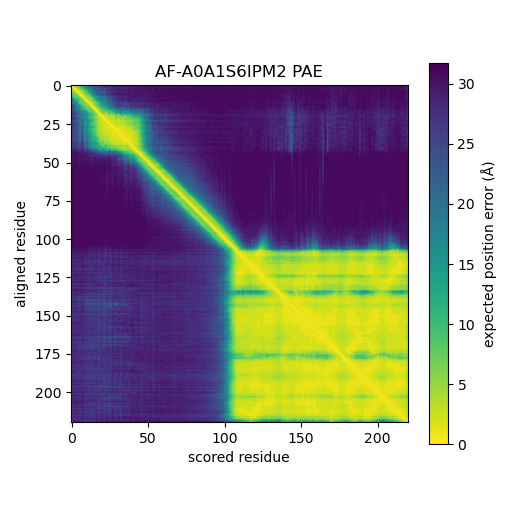4 ? 6.829 -1.676 20.208 1.00 95.69 114 SER A O 1
ATOM 893 N N . ASP A 1 115 ? 8.780 -1.746 19.078 1.00 95.94 115 ASP A N 1
ATOM 894 C CA . ASP A 1 115 ? 9.468 -0.710 19.860 1.00 95.94 115 ASP A CA 1
ATOM 895 C C . ASP A 1 115 ? 9.263 0.699 19.265 1.00 95.94 115 ASP A C 1
ATOM 897 O O . ASP A 1 115 ? 9.726 1.691 19.833 1.00 95.94 115 ASP A O 1
ATOM 901 N N . ASP A 1 116 ? 8.591 0.801 18.113 1.00 95.62 116 ASP A N 1
ATOM 902 C CA . ASP A 1 116 ? 8.300 2.072 17.453 1.00 95.62 116 ASP A CA 1
ATOM 903 C C . ASP A 1 116 ? 7.117 2.777 18.148 1.00 95.62 116 ASP A C 1
ATOM 905 O O . ASP A 1 116 ? 6.013 2.227 18.185 1.00 95.62 116 ASP A O 1
ATOM 909 N N . PRO A 1 117 ? 7.298 4.002 18.685 1.00 96.88 117 PRO A N 1
ATOM 910 C CA . PRO A 1 117 ? 6.222 4.742 19.342 1.00 96.88 117 PRO A CA 1
ATOM 911 C C . PRO A 1 117 ? 5.067 5.127 18.405 1.00 96.88 117 PRO A C 1
ATOM 913 O O . PRO A 1 117 ? 3.994 5.475 18.899 1.00 96.88 117 PRO A O 1
ATOM 916 N N . ASN A 1 118 ? 5.268 5.095 17.084 1.00 97.62 118 ASN A N 1
ATOM 917 C CA . ASN A 1 118 ? 4.220 5.345 16.099 1.00 97.62 118 ASN A CA 1
ATOM 918 C C . ASN A 1 118 ? 3.345 4.105 15.825 1.00 97.62 118 ASN A C 1
ATOM 920 O O . ASN A 1 118 ? 2.313 4.217 15.169 1.00 97.62 118 ASN A O 1
ATOM 924 N N . VAL A 1 119 ? 3.720 2.922 16.321 1.00 98.12 119 VAL A N 1
ATOM 925 C CA . VAL A 1 119 ? 2.973 1.680 16.089 1.00 98.12 119 VAL A CA 1
ATOM 926 C C . VAL A 1 119 ? 1.929 1.465 17.184 1.00 98.12 119 VAL A C 1
ATOM 928 O O . VAL A 1 119 ? 2.236 1.438 18.374 1.00 98.12 119 VAL A O 1
ATOM 931 N N . ILE A 1 120 ? 0.676 1.284 16.767 1.00 98.00 120 ILE A N 1
ATOM 932 C CA . ILE A 1 120 ? -0.460 0.955 17.636 1.00 98.00 120 ILE A CA 1
ATOM 933 C C . ILE A 1 120 ? -0.508 -0.558 17.854 1.00 98.00 120 ILE A C 1
ATOM 935 O O . ILE A 1 120 ? -0.602 -1.020 18.991 1.00 98.00 120 ILE A O 1
ATOM 939 N N . LYS A 1 121 ? -0.443 -1.323 16.759 1.00 97.88 121 LYS A N 1
ATOM 940 C CA . LYS A 1 121 ? -0.398 -2.792 16.749 1.00 97.88 121 LYS A CA 1
ATOM 941 C C . LYS A 1 121 ? 0.452 -3.276 15.591 1.00 97.88 121 LYS A C 1
ATOM 943 O O . LYS A 1 121 ? 0.462 -2.651 14.534 1.00 97.88 121 LYS A O 1
ATOM 948 N N . ALA A 1 122 ? 1.112 -4.411 15.771 1.00 98.00 122 ALA A N 1
ATOM 949 C CA . ALA A 1 122 ? 1.873 -5.063 14.720 1.00 98.00 122 ALA A CA 1
ATOM 950 C C . ALA A 1 122 ? 1.478 -6.532 14.618 1.00 98.00 122 ALA A C 1
ATOM 952 O O . ALA A 1 122 ? 1.247 -7.196 15.626 1.00 98.00 122 ALA A O 1
ATOM 953 N N . TYR A 1 123 ? 1.447 -7.035 13.394 1.00 97.75 123 TYR A N 1
ATOM 954 C CA . TYR A 1 123 ? 1.066 -8.399 13.080 1.00 97.75 123 TYR A CA 1
ATOM 955 C C . TYR A 1 123 ? 2.110 -9.027 12.168 1.00 97.75 123 TYR A C 1
ATOM 957 O O . TYR A 1 123 ? 2.577 -8.400 11.2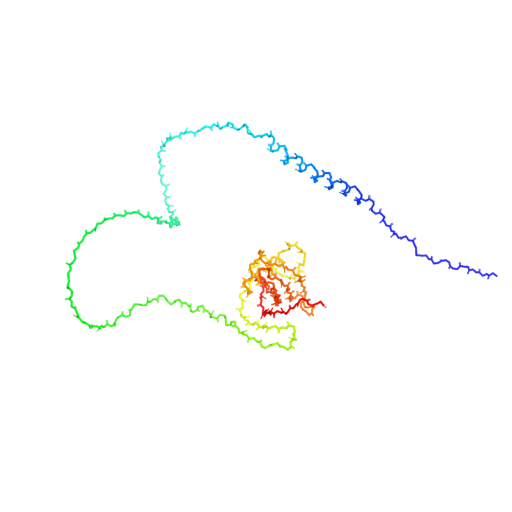15 1.00 97.75 123 TYR A O 1
ATOM 965 N N . SER A 1 124 ? 2.463 -10.272 12.461 1.00 95.88 124 SER A N 1
ATOM 966 C CA . SER A 1 124 ? 3.330 -11.116 11.640 1.00 95.88 124 SER A CA 1
ATOM 967 C C . SER A 1 124 ? 2.569 -12.384 11.289 1.00 95.88 124 SER A C 1
ATOM 969 O O . SER A 1 124 ? 1.774 -12.869 12.090 1.00 95.88 124 SER A O 1
ATOM 971 N N . GLY A 1 125 ? 2.809 -12.927 10.107 1.00 92.25 125 GLY A N 1
ATOM 972 C CA . GLY A 1 125 ? 2.109 -14.108 9.630 1.00 92.25 125 GLY A CA 1
ATOM 973 C C . GLY A 1 125 ? 2.765 -14.657 8.375 1.00 92.25 125 GLY A C 1
ATOM 974 O O . GLY A 1 125 ? 3.603 -14.001 7.757 1.00 92.25 125 GLY A O 1
ATOM 975 N N . GLU A 1 126 ? 2.369 -15.869 8.016 1.00 92.12 126 GLU A N 1
ATOM 976 C CA . GLU A 1 126 ? 2.831 -16.562 6.817 1.00 92.12 126 GLU A CA 1
ATOM 977 C C . GLU A 1 126 ? 1.779 -16.388 5.716 1.00 92.12 126 GLU A C 1
ATOM 979 O O . GLU A 1 126 ? 1.000 -17.291 5.433 1.00 92.12 126 GLU A O 1
ATOM 984 N N . TRP A 1 127 ? 1.691 -15.186 5.139 1.00 94.81 127 TRP A N 1
ATOM 985 C CA . TRP A 1 127 ? 0.757 -14.928 4.040 1.00 94.81 127 TRP A CA 1
ATOM 986 C C . TRP A 1 127 ? 1.296 -15.480 2.724 1.00 94.81 127 TRP A C 1
ATOM 988 O O . TRP A 1 127 ? 2.489 -15.372 2.447 1.00 94.81 127 TRP A O 1
ATOM 998 N N . GLU A 1 128 ? 0.414 -16.020 1.889 1.00 95.25 128 GLU A N 1
ATOM 999 C CA . GLU A 1 128 ? 0.767 -16.424 0.528 1.00 95.25 128 GLU A CA 1
ATOM 1000 C C . GLU A 1 128 ? 1.122 -15.194 -0.337 1.00 95.25 128 GLU A C 1
ATOM 1002 O O . GLU A 1 128 ? 0.528 -14.124 -0.167 1.00 95.25 128 GLU A O 1
ATOM 1007 N N . PRO A 1 129 ? 2.084 -15.311 -1.270 1.00 96.25 129 PRO A N 1
ATOM 1008 C CA . PRO A 1 129 ? 2.399 -14.241 -2.208 1.00 96.25 129 PRO A CA 1
ATOM 1009 C C . PRO A 1 129 ? 1.229 -13.961 -3.156 1.00 96.25 129 PRO A C 1
ATOM 1011 O O . PRO A 1 129 ? 0.504 -14.868 -3.573 1.00 96.25 129 PRO A O 1
ATOM 1014 N N . VAL A 1 130 ? 1.087 -12.700 -3.563 1.00 96.44 130 VAL A N 1
ATOM 1015 C CA . VAL A 1 130 ? 0.185 -12.341 -4.661 1.00 96.44 130 VAL A CA 1
ATOM 1016 C C . VAL A 1 130 ? 0.789 -12.819 -5.967 1.00 96.44 130 VAL A C 1
ATOM 1018 O O . VAL A 1 130 ? 1.871 -12.370 -6.336 1.00 96.44 130 VAL A O 1
ATOM 1021 N N . GLU A 1 131 ? 0.057 -13.685 -6.670 1.00 94.94 131 GLU A N 1
ATOM 1022 C CA . GLU A 1 131 ? 0.493 -14.261 -7.939 1.00 94.94 131 GLU A CA 1
ATOM 1023 C C . GLU A 1 131 ? 0.952 -13.187 -8.932 1.00 94.94 131 GLU A C 1
ATOM 1025 O O . GLU A 1 131 ? 0.247 -12.210 -9.209 1.00 94.94 131 GLU A O 1
ATOM 1030 N N . THR A 1 132 ? 2.121 -13.422 -9.523 1.00 95.31 132 THR A N 1
ATOM 1031 C CA . THR A 1 132 ? 2.701 -12.568 -10.557 1.00 95.31 132 THR A CA 1
ATOM 1032 C C . THR A 1 132 ? 2.897 -13.332 -11.864 1.00 95.31 132 THR A C 1
ATOM 1034 O O . THR A 1 132 ? 3.101 -14.544 -11.894 1.00 95.31 132 THR A O 1
ATOM 1037 N N . SER A 1 133 ? 2.863 -12.604 -12.979 1.00 91.81 133 SER A N 1
ATOM 1038 C CA . SER A 1 133 ? 3.332 -13.109 -14.281 1.00 91.81 133 SER A CA 1
ATOM 1039 C C . SER A 1 133 ? 4.777 -12.701 -14.583 1.00 91.81 133 SER A C 1
ATOM 1041 O O . SER A 1 133 ? 5.310 -13.057 -15.636 1.00 91.81 133 SER A O 1
ATOM 1043 N N . GLN A 1 134 ? 5.399 -11.912 -13.705 1.00 89.88 134 GLN A N 1
ATOM 1044 C CA . GLN A 1 134 ? 6.791 -11.508 -13.842 1.00 89.88 134 GLN A CA 1
ATOM 1045 C C . GLN A 1 134 ? 7.721 -12.664 -13.448 1.00 89.88 134 GLN A C 1
ATOM 1047 O O . GLN A 1 134 ? 7.387 -13.496 -12.609 1.00 89.88 134 GLN A O 1
ATOM 1052 N N . GLY A 1 135 ? 8.916 -12.722 -14.031 1.00 85.88 135 GLY A N 1
ATOM 1053 C CA . GLY A 1 135 ? 9.906 -13.726 -13.647 1.00 85.88 135 GLY A CA 1
ATOM 1054 C C . GLY A 1 135 ? 11.314 -13.373 -14.100 1.00 85.88 135 GLY A C 1
ATOM 1055 O O . GLY A 1 135 ? 11.505 -12.538 -14.989 1.00 85.88 135 GLY A O 1
ATOM 1056 N N . GLY A 1 136 ? 12.297 -14.044 -13.501 1.00 81.88 136 GLY A N 1
ATOM 1057 C CA . GLY A 1 136 ? 13.709 -13.758 -13.725 1.00 81.88 136 GLY A CA 1
ATOM 1058 C C . GLY A 1 136 ? 14.188 -12.585 -12.864 1.00 81.88 136 GLY A C 1
ATOM 1059 O O . GLY A 1 136 ? 13.517 -12.206 -11.909 1.00 81.88 136 GLY A O 1
ATOM 1060 N N . PRO A 1 137 ? 15.359 -11.995 -13.171 1.00 85.62 137 PRO A N 1
ATOM 1061 C CA . PRO A 1 137 ? 15.895 -10.887 -12.385 1.00 85.62 137 PRO A CA 1
ATOM 1062 C C . PRO A 1 137 ? 14.874 -9.749 -12.258 1.00 85.62 137 PRO A C 1
ATOM 1064 O O . PRO A 1 137 ? 14.495 -9.142 -13.261 1.00 85.62 137 PRO A O 1
ATOM 1067 N N . HIS A 1 138 ? 14.437 -9.480 -11.029 1.00 88.94 138 HIS A N 1
ATOM 1068 C CA . HIS A 1 138 ? 13.394 -8.509 -10.727 1.00 88.94 138 HIS A CA 1
ATOM 1069 C C . HIS A 1 138 ? 13.997 -7.193 -10.224 1.00 88.94 138 HIS A C 1
ATOM 1071 O O . HIS A 1 138 ? 14.927 -7.191 -9.421 1.00 88.94 138 HIS A O 1
ATOM 1077 N N . VAL A 1 139 ? 13.449 -6.075 -10.698 1.00 93.06 139 VAL A N 1
ATOM 1078 C CA . VAL A 1 139 ? 13.707 -4.731 -10.172 1.00 93.06 139 VAL A CA 1
ATOM 1079 C C . VAL A 1 139 ? 12.356 -4.058 -10.020 1.00 93.06 139 VAL A C 1
ATOM 1081 O O . VAL A 1 139 ? 11.641 -3.909 -11.011 1.00 93.06 139 VAL A O 1
ATOM 1084 N N . THR A 1 140 ? 12.036 -3.620 -8.805 1.00 94.81 140 THR A N 1
ATOM 1085 C CA . THR A 1 140 ? 10.733 -3.027 -8.509 1.00 94.81 140 THR A CA 1
ATOM 1086 C C . THR A 1 140 ? 10.491 -1.772 -9.337 1.00 94.81 140 THR A C 1
ATOM 1088 O O . THR A 1 140 ? 11.249 -0.797 -9.281 1.00 94.81 140 THR A O 1
ATOM 1091 N N . ASN A 1 141 ? 9.396 -1.774 -10.086 1.00 95.25 141 ASN A N 1
ATOM 1092 C CA . ASN A 1 141 ? 8.915 -0.630 -10.831 1.00 95.25 141 ASN A CA 1
ATOM 1093 C C . ASN A 1 141 ? 7.906 0.164 -9.993 1.00 95.25 141 ASN A C 1
ATOM 1095 O O . ASN A 1 141 ? 6.738 -0.198 -9.887 1.00 95.25 141 ASN A O 1
ATOM 1099 N N . TYR A 1 142 ? 8.343 1.294 -9.446 1.00 95.44 142 TYR A N 1
ATOM 1100 C CA . TYR A 1 142 ? 7.506 2.150 -8.606 1.00 95.44 142 TYR A CA 1
ATOM 1101 C C . TYR A 1 142 ? 6.565 3.080 -9.385 1.00 95.44 142 TYR A C 1
ATOM 1103 O O . TYR A 1 142 ? 5.859 3.857 -8.752 1.00 95.44 142 TYR A O 1
ATOM 1111 N N . GLU A 1 143 ? 6.525 3.044 -10.720 1.00 96.19 143 GLU A N 1
ATOM 1112 C CA . GLU A 1 143 ? 5.620 3.897 -11.504 1.00 96.19 143 GLU A CA 1
ATOM 1113 C C . GLU A 1 143 ? 4.148 3.519 -11.286 1.00 96.19 143 GLU A C 1
ATOM 1115 O O . GLU A 1 143 ? 3.798 2.339 -11.234 1.00 96.19 143 GLU A O 1
ATOM 1120 N N . ASP A 1 144 ? 3.268 4.518 -11.189 1.00 93.25 144 ASP A N 1
ATOM 1121 C CA . ASP A 1 144 ? 1.831 4.291 -11.000 1.00 93.25 144 ASP A CA 1
ATOM 1122 C C . ASP A 1 144 ? 1.258 3.387 -12.107 1.00 93.25 144 ASP A C 1
ATOM 1124 O O . ASP A 1 144 ? 1.458 3.619 -13.302 1.00 93.25 144 ASP A O 1
ATOM 1128 N N . GLY A 1 145 ? 0.518 2.351 -11.704 1.00 94.81 145 GLY A N 1
ATOM 1129 C CA . GLY A 1 145 ? -0.074 1.375 -12.623 1.00 94.81 145 GLY A CA 1
ATOM 1130 C C . GLY A 1 145 ? 0.901 0.327 -13.170 1.00 94.81 145 GLY A C 1
ATOM 1131 O O . GLY A 1 145 ? 0.510 -0.462 -14.032 1.00 94.81 145 GLY A O 1
ATOM 1132 N N . SER A 1 146 ? 2.149 0.286 -12.689 1.00 96.62 146 SER A N 1
ATOM 1133 C CA . SER A 1 146 ? 3.039 -0.848 -12.940 1.00 96.62 146 SER A CA 1
ATOM 1134 C C . SER A 1 146 ? 2.461 -2.141 -12.356 1.00 96.62 146 SER A C 1
ATOM 1136 O O . SER A 1 146 ? 1.636 -2.120 -11.438 1.00 96.62 146 SER A O 1
ATOM 1138 N N . ALA A 1 147 ? 2.927 -3.282 -12.871 1.00 96.81 147 ALA A N 1
ATOM 1139 C CA . ALA A 1 147 ? 2.570 -4.580 -12.310 1.00 96.81 147 ALA A CA 1
ATOM 1140 C C . ALA A 1 147 ? 2.930 -4.657 -10.815 1.00 96.81 147 ALA A C 1
ATOM 1142 O O . ALA A 1 147 ? 2.085 -5.051 -10.020 1.00 96.81 147 ALA A O 1
ATOM 1143 N N . ASP A 1 148 ? 4.099 -4.146 -10.414 1.00 96.69 148 ASP A N 1
ATOM 1144 C CA . ASP A 1 148 ? 4.509 -4.118 -9.005 1.00 96.69 148 ASP A CA 1
ATOM 1145 C C . ASP A 1 148 ? 3.582 -3.292 -8.130 1.00 96.69 148 ASP A C 1
ATOM 1147 O O . ASP A 1 148 ? 3.163 -3.754 -7.075 1.00 96.69 148 ASP A O 1
ATOM 1151 N N . ARG A 1 149 ? 3.205 -2.084 -8.558 1.00 97.25 149 ARG A N 1
ATOM 1152 C CA . ARG A 1 149 ? 2.308 -1.233 -7.765 1.00 97.25 149 ARG A CA 1
ATOM 1153 C C . ARG A 1 149 ? 0.933 -1.873 -7.601 1.00 97.25 149 ARG A C 1
ATOM 1155 O O . ARG A 1 149 ? 0.351 -1.790 -6.523 1.00 97.25 149 ARG A O 1
ATOM 1162 N N . ILE A 1 150 ? 0.439 -2.551 -8.636 1.00 97.56 150 ILE A N 1
ATOM 1163 C CA . ILE A 1 150 ? -0.826 -3.294 -8.581 1.00 97.56 150 ILE A CA 1
ATOM 1164 C C . ILE A 1 150 ? -0.710 -4.499 -7.635 1.00 97.56 150 ILE A C 1
ATOM 1166 O O . ILE A 1 150 ? -1.593 -4.719 -6.808 1.00 97.56 150 ILE A O 1
ATOM 1170 N N . GLU A 1 151 ? 0.369 -5.272 -7.730 1.00 97.88 151 GLU A N 1
ATOM 1171 C CA . GLU A 1 151 ? 0.604 -6.455 -6.895 1.00 97.88 151 GLU A CA 1
ATOM 1172 C C . GLU A 1 151 ? 0.831 -6.083 -5.417 1.00 97.88 151 GLU A C 1
ATOM 1174 O O . GLU A 1 151 ? 0.214 -6.682 -4.539 1.00 97.88 151 GLU A O 1
ATOM 1179 N N . ILE A 1 152 ? 1.620 -5.041 -5.128 1.00 97.94 152 ILE A N 1
ATOM 1180 C CA . ILE A 1 152 ? 1.854 -4.511 -3.770 1.00 97.94 152 ILE A CA 1
ATOM 1181 C C . ILE A 1 152 ? 0.544 -4.024 -3.142 1.00 97.94 152 ILE A C 1
ATOM 1183 O O . ILE A 1 152 ? 0.268 -4.315 -1.974 1.00 97.94 152 ILE A O 1
ATOM 1187 N N . ARG A 1 153 ? -0.287 -3.308 -3.912 1.00 98.06 153 ARG A N 1
ATOM 1188 C CA . ARG A 1 153 ? -1.607 -2.845 -3.461 1.00 98.06 153 ARG A CA 1
ATOM 1189 C C . ARG A 1 153 ? -2.529 -4.014 -3.117 1.00 98.06 153 ARG A C 1
ATOM 1191 O O . ARG A 1 153 ? -3.143 -4.007 -2.051 1.00 98.06 153 ARG A O 1
ATOM 1198 N N . ARG A 1 154 ? -2.581 -5.040 -3.969 1.00 98.12 154 ARG A N 1
ATOM 1199 C CA . ARG A 1 154 ? -3.354 -6.270 -3.719 1.00 98.12 154 ARG A CA 1
ATOM 1200 C C . ARG A 1 154 ? -2.878 -7.009 -2.477 1.00 98.12 154 ARG A C 1
ATOM 1202 O O . ARG A 1 154 ? -3.698 -7.378 -1.642 1.00 98.12 154 ARG A O 1
ATOM 1209 N N . ALA A 1 155 ? -1.566 -7.176 -2.328 1.00 98.00 155 ALA A N 1
ATOM 1210 C CA . ALA A 1 155 ? -0.965 -7.847 -1.178 1.00 98.00 155 ALA A CA 1
ATOM 1211 C C . ALA A 1 155 ? -1.299 -7.097 0.120 1.00 98.00 155 ALA A C 1
ATOM 1213 O O . ALA A 1 155 ? -1.696 -7.690 1.120 1.00 98.00 155 ALA A O 1
ATOM 1214 N N . THR A 1 156 ? -1.233 -5.766 0.072 1.00 98.25 156 THR A N 1
ATOM 1215 C CA . THR A 1 156 ? -1.623 -4.884 1.177 1.00 98.25 156 THR A CA 1
ATOM 1216 C C . THR A 1 156 ? -3.106 -5.026 1.520 1.00 98.25 156 THR A C 1
ATOM 1218 O O . THR A 1 156 ? -3.454 -5.170 2.693 1.00 98.25 156 THR A O 1
ATOM 1221 N N . SER A 1 157 ? -3.985 -5.040 0.516 1.00 98.06 157 SER A N 1
ATOM 1222 C CA . SER A 1 157 ? -5.428 -5.226 0.708 1.00 98.06 157 SER A CA 1
ATOM 1223 C C . SER A 1 157 ? -5.746 -6.572 1.365 1.00 98.06 157 SER A C 1
ATOM 1225 O O . SER A 1 157 ? -6.508 -6.628 2.329 1.00 98.06 157 SER A O 1
ATOM 1227 N N . GLN A 1 158 ? -5.096 -7.646 0.907 1.00 96.31 158 GLN A N 1
ATOM 1228 C CA . GLN A 1 158 ? -5.320 -9.008 1.391 1.00 96.31 158 GLN A CA 1
ATOM 1229 C C . GLN A 1 158 ? -5.041 -9.166 2.891 1.00 96.31 158 GLN A C 1
ATOM 1231 O O . GLN A 1 158 ? -5.805 -9.837 3.583 1.00 96.31 158 GLN A O 1
ATOM 1236 N N . VAL A 1 159 ? -3.966 -8.557 3.399 1.00 96.56 159 VAL A N 1
ATOM 1237 C CA . VAL A 1 159 ? -3.541 -8.733 4.801 1.00 96.56 159 VAL A CA 1
ATOM 1238 C C . VAL A 1 159 ? -4.183 -7.741 5.761 1.00 96.56 159 VAL A C 1
ATOM 1240 O O . VAL A 1 159 ? -4.440 -8.079 6.912 1.00 96.56 159 VAL A O 1
ATOM 1243 N N . THR A 1 160 ? -4.444 -6.516 5.301 1.00 96.94 160 THR A N 1
ATOM 1244 C CA . THR A 1 160 ? -5.051 -5.473 6.140 1.00 96.9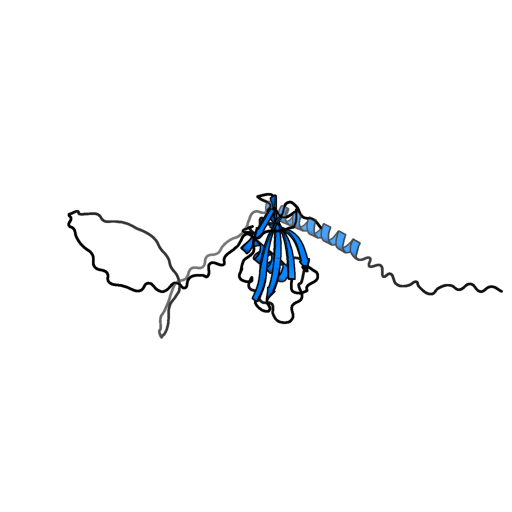4 160 THR A CA 1
ATOM 1245 C C . THR A 1 160 ? -6.573 -5.586 6.178 1.00 96.94 160 THR A C 1
ATOM 1247 O O . THR A 1 160 ? -7.202 -5.077 7.102 1.00 96.94 160 THR A O 1
ATOM 1250 N N . GLY A 1 161 ? -7.175 -6.243 5.179 1.00 96.69 161 GLY A N 1
ATOM 1251 C CA . GLY A 1 161 ? -8.622 -6.276 4.976 1.00 96.69 161 GLY A CA 1
ATOM 1252 C C . GLY A 1 161 ? -9.193 -4.975 4.401 1.00 96.69 161 GLY A C 1
ATOM 1253 O O . GLY A 1 161 ? -10.404 -4.885 4.201 1.00 96.69 161 GLY A O 1
ATOM 1254 N N . VAL A 1 162 ? -8.345 -3.981 4.114 1.00 97.94 162 VAL A N 1
ATOM 1255 C CA . VAL A 1 162 ? -8.751 -2.712 3.506 1.00 97.94 162 VAL A CA 1
ATOM 1256 C C . VAL A 1 162 ? -9.010 -2.944 2.021 1.00 97.94 162 VAL A C 1
ATOM 1258 O O . VAL A 1 162 ? -8.119 -3.380 1.292 1.00 97.94 162 VAL A O 1
ATOM 1261 N N . SER A 1 163 ? -10.224 -2.648 1.555 1.00 97.88 163 SER A N 1
ATOM 1262 C CA . SER A 1 163 ? -10.559 -2.713 0.126 1.00 97.88 163 SER A CA 1
ATOM 1263 C C . SER A 1 163 ? -9.679 -1.757 -0.683 1.00 97.88 163 SER A C 1
ATOM 1265 O O . SER A 1 163 ? -9.429 -0.637 -0.244 1.00 97.88 163 SER A O 1
ATOM 1267 N N . GLU A 1 164 ? -9.264 -2.148 -1.891 1.00 96.94 164 GLU A N 1
ATOM 1268 C CA . GLU A 1 164 ? -8.475 -1.280 -2.780 1.00 96.94 164 GLU A CA 1
ATOM 1269 C C . GLU A 1 164 ? -9.172 0.058 -3.103 1.00 96.94 164 GLU A C 1
ATOM 1271 O O . GLU A 1 164 ? -8.493 1.066 -3.295 1.00 96.94 164 GLU A O 1
ATOM 1276 N N . ASP A 1 165 ? -10.511 0.087 -3.113 1.00 97.44 165 ASP A N 1
ATOM 1277 C CA . ASP A 1 165 ? -11.309 1.305 -3.336 1.00 97.44 165 ASP A CA 1
ATOM 1278 C C . ASP A 1 165 ? -11.354 2.233 -2.109 1.00 97.44 165 ASP A C 1
ATOM 1280 O O . ASP A 1 165 ? -11.605 3.430 -2.238 1.00 97.44 165 ASP A O 1
ATOM 1284 N N . ASP A 1 166 ? -11.116 1.681 -0.916 1.00 98.19 166 ASP A N 1
ATOM 1285 C CA . ASP A 1 166 ? -11.068 2.409 0.359 1.00 98.19 166 ASP A CA 1
ATOM 1286 C C . ASP A 1 166 ? -9.622 2.745 0.769 1.00 98.19 166 ASP A C 1
ATOM 1288 O O . ASP A 1 166 ? -9.358 3.177 1.890 1.00 98.19 166 ASP A O 1
ATOM 1292 N N . MET A 1 167 ? -8.665 2.538 -0.138 1.00 97.56 167 MET A N 1
ATOM 1293 C CA . MET A 1 167 ? -7.238 2.643 0.129 1.00 97.56 167 MET A CA 1
ATOM 1294 C C . MET A 1 167 ? -6.631 3.855 -0.578 1.00 97.56 167 MET A C 1
ATOM 1296 O O . MET A 1 167 ? -6.531 3.906 -1.807 1.00 97.56 167 MET A O 1
ATOM 1300 N N . ILE A 1 168 ? -6.134 4.812 0.204 1.00 97.56 168 ILE A N 1
ATOM 1301 C CA . ILE A 1 168 ? -5.222 5.843 -0.301 1.00 97.56 168 ILE A CA 1
ATOM 1302 C C . ILE A 1 168 ? -3.797 5.400 -0.010 1.00 97.56 168 ILE A C 1
ATOM 1304 O O . ILE A 1 168 ? -3.387 5.279 1.139 1.00 97.56 168 ILE A O 1
ATOM 1308 N N . GLU A 1 169 ? -3.025 5.197 -1.065 1.00 96.75 169 GLU A N 1
ATOM 1309 C CA . GLU A 1 169 ? -1.613 4.856 -0.967 1.00 96.75 169 GLU A CA 1
ATOM 1310 C C . GLU A 1 169 ? -0.777 6.131 -0.800 1.00 96.75 169 GLU A C 1
ATOM 1312 O O . GLU A 1 169 ? -0.748 6.985 -1.687 1.00 96.75 169 GLU A O 1
ATOM 1317 N N . TYR A 1 170 ? -0.126 6.276 0.354 1.00 95.88 170 TYR A N 1
ATOM 1318 C CA . TYR A 1 170 ? 0.709 7.435 0.686 1.00 95.88 170 TYR A CA 1
ATOM 1319 C C . TYR A 1 170 ? 2.157 7.245 0.251 1.00 95.88 170 TYR A C 1
ATOM 1321 O O . TYR A 1 170 ? 2.821 8.201 -0.154 1.00 95.88 170 TYR A O 1
ATOM 1329 N N . TRP A 1 171 ? 2.658 6.018 0.369 1.00 96.00 171 TRP A N 1
ATOM 1330 C CA . TRP A 1 171 ? 4.048 5.699 0.090 1.00 96.00 171 TRP A CA 1
ATOM 1331 C C . TRP A 1 171 ? 4.200 4.251 -0.350 1.00 96.00 171 TRP A C 1
ATOM 1333 O O . TRP A 1 171 ? 3.608 3.356 0.248 1.00 96.00 171 TRP A O 1
ATOM 1343 N N . VAL A 1 172 ? 5.053 4.028 -1.347 1.00 96.75 172 VAL A N 1
ATOM 1344 C CA . VAL A 1 172 ? 5.619 2.720 -1.676 1.00 96.75 172 VAL A CA 1
ATOM 1345 C C . VAL A 1 172 ? 7.087 2.936 -2.010 1.00 96.75 172 VAL A C 1
ATOM 1347 O O . VAL A 1 172 ? 7.416 3.755 -2.867 1.00 96.75 172 VAL A O 1
ATOM 1350 N N . GLY A 1 173 ? 7.976 2.220 -1.330 1.00 95.50 173 GLY A N 1
ATOM 1351 C CA . GLY A 1 173 ? 9.413 2.380 -1.528 1.00 95.50 173 GLY A CA 1
ATOM 1352 C C . GLY A 1 173 ? 10.222 1.227 -0.958 1.00 95.50 173 GLY A C 1
ATOM 1353 O O . GLY A 1 173 ? 9.712 0.441 -0.164 1.00 95.50 173 GLY A O 1
ATOM 1354 N N . SER A 1 174 ? 11.490 1.149 -1.355 1.00 95.19 174 SER A N 1
ATOM 1355 C CA . SER A 1 174 ? 12.418 0.120 -0.879 1.00 95.19 174 SER A CA 1
ATOM 1356 C C . SER A 1 174 ? 12.550 0.149 0.647 1.00 95.19 174 SER A C 1
ATOM 1358 O O . SER A 1 174 ? 12.772 1.208 1.242 1.00 95.19 174 SER A O 1
ATOM 1360 N N . ASP A 1 175 ? 12.432 -1.019 1.274 1.00 92.19 175 ASP A N 1
ATOM 1361 C CA . ASP A 1 175 ? 12.653 -1.191 2.708 1.00 92.19 175 ASP A CA 1
ATOM 1362 C C . ASP A 1 175 ? 14.155 -1.333 2.993 1.00 92.19 175 ASP A C 1
ATOM 1364 O O . ASP A 1 175 ? 14.822 -2.257 2.523 1.00 92.19 175 ASP A O 1
ATOM 1368 N N . GLY A 1 176 ? 14.721 -0.371 3.724 1.00 86.00 176 GLY A N 1
ATOM 1369 C CA . GLY A 1 176 ? 16.139 -0.375 4.096 1.00 86.00 176 GLY A CA 1
ATOM 1370 C C . GLY A 1 176 ? 17.132 -0.311 2.924 1.00 86.00 176 GLY A C 1
ATOM 1371 O O . GLY A 1 176 ? 18.318 -0.571 3.128 1.00 86.00 176 GLY A O 1
ATOM 1372 N N . GLY A 1 177 ? 16.683 0.028 1.710 1.00 84.56 177 GLY A N 1
ATOM 1373 C CA . GLY A 1 177 ? 17.517 0.041 0.503 1.00 84.56 177 GLY A CA 1
ATOM 1374 C C . GLY A 1 177 ? 17.737 -1.337 -0.130 1.00 84.56 177 GLY A C 1
ATOM 1375 O O . GLY A 1 177 ? 18.581 -1.457 -1.018 1.00 84.56 177 GLY A O 1
ATOM 1376 N N . ALA A 1 178 ? 17.021 -2.369 0.324 1.00 87.38 178 ALA A N 1
ATOM 1377 C CA . ALA A 1 178 ? 17.034 -3.686 -0.301 1.00 87.38 178 ALA A CA 1
ATOM 1378 C C . ALA A 1 178 ? 16.202 -3.686 -1.596 1.00 87.38 178 ALA A C 1
ATOM 1380 O O . ALA A 1 178 ? 15.132 -3.079 -1.663 1.00 87.38 178 ALA A O 1
ATOM 1381 N N . GLU A 1 179 ? 16.704 -4.350 -2.638 1.00 86.56 179 GLU A N 1
ATOM 1382 C CA . GLU A 1 179 ? 16.059 -4.388 -3.962 1.00 86.56 179 GLU A CA 1
ATOM 1383 C C . GLU A 1 179 ? 14.820 -5.295 -3.989 1.00 86.56 179 GLU A C 1
ATOM 1385 O O . GLU A 1 179 ? 13.921 -5.088 -4.796 1.00 86.56 179 GLU A O 1
ATOM 1390 N N . ASP A 1 180 ? 14.767 -6.278 -3.093 1.00 93.25 180 ASP A N 1
ATOM 1391 C CA . ASP A 1 180 ? 13.732 -7.304 -2.972 1.00 93.25 180 ASP A CA 1
ATOM 1392 C C . ASP A 1 180 ? 12.735 -7.023 -1.843 1.00 93.25 180 ASP A C 1
ATOM 1394 O O . ASP A 1 180 ? 11.855 -7.842 -1.591 1.00 93.25 180 ASP A O 1
ATOM 1398 N N . LYS A 1 181 ? 12.851 -5.885 -1.149 1.00 96.56 181 LYS A N 1
ATOM 1399 C CA . LYS A 1 181 ? 11.957 -5.527 -0.045 1.00 96.56 181 LYS A CA 1
ATOM 1400 C C . LYS A 1 181 ? 11.346 -4.161 -0.236 1.00 96.56 181 LYS A C 1
ATOM 1402 O O . LYS A 1 181 ? 12.026 -3.198 -0.587 1.00 96.56 181 LYS A O 1
ATOM 1407 N N . VAL A 1 182 ? 10.062 -4.070 0.075 1.00 97.44 182 VAL A N 1
ATOM 1408 C CA . VAL A 1 182 ? 9.266 -2.858 -0.074 1.00 97.44 182 VAL A CA 1
ATOM 1409 C C . VAL A 1 182 ? 8.472 -2.601 1.193 1.00 97.44 182 VAL A C 1
ATOM 1411 O O . VAL A 1 182 ? 7.958 -3.515 1.829 1.00 97.44 182 VAL A O 1
ATOM 1414 N N . THR A 1 183 ? 8.339 -1.327 1.535 1.00 97.50 183 THR A N 1
ATOM 1415 C CA . THR A 1 183 ? 7.338 -0.843 2.478 1.00 97.50 183 THR A CA 1
ATOM 1416 C C . THR A 1 183 ? 6.238 -0.111 1.720 1.00 97.50 183 THR A C 1
ATOM 1418 O O . THR A 1 183 ? 6.536 0.757 0.895 1.00 97.50 183 THR A O 1
ATOM 1421 N N . SER A 1 184 ? 4.981 -0.411 2.040 1.00 97.81 184 SER A N 1
ATOM 1422 C CA . SER A 1 184 ? 3.810 0.359 1.614 1.00 97.81 184 SER A CA 1
ATOM 1423 C C . SER A 1 184 ? 3.133 0.999 2.822 1.00 97.81 184 SER A C 1
ATOM 1425 O O . SER A 1 184 ? 2.901 0.323 3.820 1.00 97.81 184 SER A O 1
ATOM 1427 N N . THR A 1 185 ? 2.805 2.287 2.739 1.00 98.25 185 THR A N 1
ATOM 1428 C CA . THR A 1 185 ? 1.966 2.969 3.730 1.00 98.25 185 THR A CA 1
ATOM 1429 C C . THR A 1 185 ? 0.668 3.410 3.078 1.00 98.25 185 THR A C 1
ATOM 1431 O O . THR A 1 185 ? 0.682 4.126 2.071 1.00 98.25 185 THR A O 1
ATOM 1434 N N . ILE A 1 186 ? -0.451 3.026 3.682 1.00 98.44 186 ILE A N 1
ATOM 1435 C CA . ILE A 1 186 ? -1.798 3.327 3.202 1.00 98.44 186 ILE A CA 1
ATOM 1436 C C . ILE A 1 186 ? -2.638 4.007 4.286 1.00 98.44 186 ILE A C 1
ATOM 1438 O O . ILE A 1 186 ? -2.347 3.894 5.477 1.00 98.44 186 ILE A O 1
ATOM 1442 N N . LEU A 1 187 ? -3.703 4.677 3.859 1.00 98.31 187 LEU A N 1
ATOM 1443 C CA . LEU A 1 187 ? -4.793 5.178 4.688 1.00 98.31 187 LEU A CA 1
ATOM 1444 C C . LEU A 1 187 ? -6.091 4.494 4.255 1.00 98.31 187 LEU A C 1
ATOM 1446 O O . LEU A 1 187 ? -6.466 4.581 3.085 1.00 98.31 187 LEU A O 1
ATOM 1450 N N . GLU A 1 188 ? -6.786 3.869 5.200 1.00 98.38 188 GLU A N 1
ATOM 1451 C CA . GLU A 1 188 ? -8.170 3.423 5.026 1.00 98.38 188 GLU A CA 1
ATOM 1452 C C . GLU A 1 188 ? -9.100 4.635 5.156 1.00 98.38 188 GLU A C 1
ATOM 1454 O O . GLU A 1 188 ? -9.152 5.283 6.209 1.00 98.38 188 GLU A O 1
ATOM 1459 N N . THR A 1 189 ? -9.826 4.992 4.096 1.00 98.00 189 THR A N 1
ATOM 1460 C CA . THR A 1 189 ? -10.586 6.251 4.089 1.00 98.00 189 THR A CA 1
ATOM 1461 C C . THR A 1 189 ? -11.821 6.204 4.983 1.00 98.00 189 THR A C 1
ATOM 1463 O O . THR A 1 189 ? -12.168 7.220 5.590 1.00 98.00 189 THR A O 1
ATOM 1466 N N . SER A 1 190 ? -12.447 5.038 5.136 1.00 97.69 190 SER A N 1
ATOM 1467 C CA . SER A 1 190 ? -13.640 4.857 5.966 1.00 97.69 190 SER A CA 1
ATOM 1468 C C . SER A 1 190 ? -13.369 5.006 7.467 1.00 97.69 190 SER A C 1
ATOM 1470 O O . SER A 1 190 ? -14.175 5.607 8.183 1.00 97.69 190 SER A O 1
ATOM 1472 N N . THR A 1 191 ? -12.230 4.503 7.949 1.00 97.50 191 THR A N 1
ATOM 1473 C CA . THR A 1 191 ? -11.862 4.509 9.376 1.00 97.50 191 THR A CA 1
ATOM 1474 C C . THR A 1 191 ? -10.834 5.578 9.734 1.00 97.50 191 THR A C 1
ATOM 1476 O O . THR A 1 191 ? -10.662 5.873 10.917 1.00 97.50 191 THR A O 1
ATOM 1479 N N . GLN A 1 192 ? -10.176 6.170 8.731 1.00 97.50 192 GLN A N 1
ATOM 1480 C CA . GLN A 1 192 ? -9.033 7.073 8.889 1.00 97.50 192 GLN A CA 1
ATOM 1481 C C . GLN A 1 192 ? -7.846 6.417 9.619 1.00 97.50 192 GLN A C 1
ATOM 1483 O O . GLN A 1 192 ? -7.134 7.082 10.372 1.00 97.50 192 GLN A O 1
ATOM 1488 N N . ARG A 1 193 ? -7.634 5.109 9.415 1.00 98.06 193 ARG A N 1
ATOM 1489 C CA . ARG A 1 193 ? -6.499 4.360 9.977 1.00 98.06 193 ARG A CA 1
ATOM 1490 C C . ARG A 1 193 ? -5.353 4.249 8.989 1.00 98.06 193 ARG A C 1
ATOM 1492 O O . ARG A 1 193 ? -5.571 3.973 7.810 1.00 98.06 193 ARG A O 1
ATOM 1499 N N . TYR A 1 194 ? -4.136 4.410 9.493 1.00 98.31 194 TYR A N 1
ATOM 1500 C CA . TYR A 1 194 ? -2.928 4.185 8.714 1.00 98.31 194 TYR A CA 1
ATOM 1501 C C . TYR A 1 194 ? -2.411 2.768 8.918 1.00 98.31 194 TYR A C 1
ATOM 1503 O O . TYR A 1 194 ? -2.335 2.280 10.048 1.00 98.31 194 TYR A O 1
ATOM 1511 N N . TYR A 1 195 ? -1.983 2.150 7.821 1.00 98.44 195 TYR A N 1
ATOM 1512 C CA . TYR A 1 195 ? -1.301 0.865 7.848 1.00 98.44 195 TYR A CA 1
ATOM 1513 C C . TYR A 1 195 ? 0.048 0.962 7.151 1.00 98.44 195 TYR A C 1
ATOM 1515 O O . TYR A 1 195 ? 0.149 1.550 6.075 1.00 98.44 195 TYR A O 1
ATOM 1523 N N . LYS A 1 196 ? 1.069 0.351 7.750 1.00 98.25 196 LYS A N 1
ATOM 1524 C CA . LYS A 1 196 ? 2.389 0.148 7.149 1.00 98.25 196 LYS A CA 1
ATOM 1525 C C . LYS A 1 196 ? 2.604 -1.340 6.921 1.00 98.25 196 LYS A C 1
ATOM 1527 O O . LYS A 1 196 ? 2.529 -2.125 7.860 1.00 98.25 196 LYS A O 1
ATOM 1532 N N . VAL A 1 197 ? 2.868 -1.727 5.684 1.00 98.25 197 VAL A N 1
ATOM 1533 C CA . VAL A 1 197 ? 3.003 -3.117 5.246 1.00 98.25 197 VAL A CA 1
ATOM 1534 C C . VAL A 1 197 ? 4.410 -3.344 4.723 1.00 98.25 197 VAL A C 1
ATOM 1536 O O . VAL A 1 197 ? 4.927 -2.531 3.959 1.00 98.25 197 VAL A O 1
ATOM 1539 N N . TYR A 1 198 ? 5.017 -4.455 5.124 1.00 97.75 198 TYR A N 1
ATOM 1540 C CA . TYR A 1 198 ? 6.358 -4.867 4.726 1.00 97.75 198 TYR A CA 1
ATOM 1541 C C . TYR A 1 198 ? 6.248 -6.076 3.806 1.00 97.75 198 TYR A C 1
ATOM 1543 O O . TYR A 1 198 ? 5.716 -7.119 4.199 1.00 97.75 198 TYR A O 1
ATOM 1551 N N . LEU A 1 199 ? 6.764 -5.941 2.591 1.00 97.88 199 LEU A N 1
ATOM 1552 C CA . LEU A 1 199 ? 6.674 -6.943 1.543 1.00 97.88 199 LEU A CA 1
ATOM 1553 C C . LEU A 1 199 ? 8.065 -7.381 1.094 1.00 97.88 199 LEU A C 1
ATOM 1555 O O . LEU A 1 199 ? 9.004 -6.586 1.074 1.00 97.88 199 LEU A O 1
ATOM 1559 N N . THR A 1 200 ? 8.187 -8.648 0.716 1.00 96.62 200 THR A N 1
ATOM 1560 C CA . THR A 1 200 ? 9.376 -9.225 0.086 1.00 96.62 200 THR A CA 1
ATOM 1561 C C . THR A 1 200 ? 8.984 -9.839 -1.254 1.00 96.62 200 THR A C 1
ATOM 1563 O O . THR A 1 200 ? 7.923 -10.452 -1.377 1.00 96.62 200 THR A O 1
ATOM 1566 N N . TRP A 1 201 ? 9.821 -9.643 -2.266 1.00 96.50 201 TRP A N 1
ATOM 1567 C CA . TRP A 1 201 ? 9.658 -10.249 -3.578 1.00 96.50 201 TRP A CA 1
ATOM 1568 C C . TRP A 1 201 ? 10.089 -11.714 -3.548 1.00 96.50 201 TRP A C 1
ATOM 1570 O O . TRP A 1 201 ? 11.226 -12.025 -3.191 1.00 96.50 201 TRP A O 1
ATOM 1580 N N . ASN A 1 202 ? 9.213 -12.603 -4.004 1.00 94.88 202 ASN A N 1
ATOM 1581 C CA . ASN A 1 202 ? 9.542 -13.999 -4.259 1.00 94.88 202 ASN A CA 1
ATOM 1582 C C . ASN A 1 202 ? 9.577 -14.252 -5.767 1.00 94.88 202 ASN A C 1
ATOM 1584 O O . ASN A 1 202 ? 8.563 -14.106 -6.452 1.00 94.88 202 ASN A O 1
ATOM 1588 N N . ASP A 1 203 ? 10.742 -14.651 -6.286 1.00 92.88 203 ASP A N 1
ATOM 1589 C CA . ASP A 1 203 ? 10.944 -14.843 -7.726 1.00 92.88 203 ASP A CA 1
ATOM 1590 C C . ASP A 1 203 ? 9.939 -15.840 -8.322 1.00 92.88 203 ASP A C 1
ATOM 1592 O O . ASP A 1 203 ? 9.798 -16.973 -7.860 1.00 92.88 203 ASP A O 1
ATOM 1596 N N . GLY A 1 204 ? 9.214 -15.385 -9.346 1.00 91.75 204 GLY A N 1
ATOM 1597 C CA . GLY A 1 204 ? 8.163 -16.143 -10.024 1.00 91.75 204 GLY A CA 1
ATOM 1598 C C . GLY A 1 204 ? 6.884 -16.382 -9.213 1.00 91.75 204 GLY A C 1
ATOM 1599 O O . GLY A 1 204 ? 5.968 -17.006 -9.742 1.00 91.75 204 GLY A O 1
ATOM 1600 N N . GLN A 1 205 ? 6.797 -15.912 -7.963 1.00 94.94 205 GLN A N 1
ATOM 1601 C CA . GLN A 1 205 ? 5.593 -16.030 -7.130 1.00 94.94 205 GLN A CA 1
ATOM 1602 C C . GLN A 1 205 ? 4.917 -14.679 -6.897 1.00 94.94 205 GLN A C 1
ATOM 1604 O O . GLN A 1 205 ? 3.694 -14.622 -6.930 1.00 94.94 205 GLN A O 1
ATOM 1609 N N . GLY A 1 206 ? 5.702 -13.610 -6.738 1.00 96.31 206 GLY A N 1
ATOM 1610 C CA . GLY A 1 206 ? 5.231 -12.234 -6.592 1.00 96.31 206 GLY A CA 1
ATOM 1611 C C . GLY A 1 206 ? 5.507 -11.641 -5.214 1.00 96.31 206 GLY A C 1
ATOM 1612 O O . GLY A 1 206 ? 6.374 -12.113 -4.473 1.00 96.31 206 GLY A O 1
ATOM 1613 N N . TRP A 1 207 ? 4.784 -10.575 -4.874 1.00 97.56 207 TRP A N 1
ATOM 1614 C CA . TRP A 1 207 ? 4.955 -9.862 -3.608 1.00 97.56 207 TRP A CA 1
ATOM 1615 C C . TRP A 1 207 ? 4.286 -10.603 -2.449 1.00 97.56 207 TRP A C 1
ATOM 1617 O O . TRP A 1 207 ? 3.081 -10.853 -2.470 1.00 97.56 207 TRP A O 1
ATOM 1627 N N . GLN A 1 208 ? 5.065 -10.908 -1.412 1.00 97.00 208 GLN A N 1
ATOM 1628 C CA . GLN A 1 208 ? 4.597 -11.537 -0.178 1.00 97.00 208 GLN A CA 1
ATOM 1629 C C . GLN A 1 208 ? 4.690 -10.557 0.985 1.00 97.00 208 GLN A C 1
ATOM 1631 O O . GLN A 1 208 ? 5.739 -9.955 1.212 1.00 97.00 208 GLN A O 1
ATOM 1636 N N . VAL A 1 209 ? 3.618 -10.420 1.762 1.00 97.94 209 VAL A N 1
ATOM 1637 C CA . VAL A 1 209 ? 3.666 -9.667 3.019 1.00 97.94 209 VAL A CA 1
ATOM 1638 C C . VAL A 1 209 ? 4.376 -10.498 4.082 1.00 97.94 209 VAL A C 1
ATOM 1640 O O . VAL A 1 209 ? 4.143 -11.692 4.206 1.00 97.94 209 VAL A O 1
ATOM 1643 N N . THR A 1 210 ? 5.218 -9.845 4.876 1.00 96.00 210 THR A N 1
ATOM 1644 C CA . THR A 1 210 ? 5.925 -10.462 6.014 1.00 96.00 210 THR A CA 1
ATOM 1645 C C . THR A 1 210 ? 5.485 -9.886 7.356 1.00 96.00 210 THR A C 1
ATOM 1647 O O . THR A 1 210 ? 5.549 -10.557 8.384 1.00 96.00 210 THR A O 1
ATOM 1650 N N . ARG A 1 211 ? 5.010 -8.636 7.358 1.00 97.19 211 ARG A N 1
ATOM 1651 C CA . ARG A 1 211 ? 4.518 -7.926 8.538 1.00 97.19 211 ARG A CA 1
ATOM 1652 C C . ARG A 1 211 ? 3.601 -6.791 8.103 1.00 97.19 211 ARG A C 1
ATOM 1654 O O . ARG A 1 211 ? 3.835 -6.181 7.059 1.00 97.19 211 ARG A O 1
ATOM 1661 N N . TYR A 1 212 ? 2.622 -6.445 8.928 1.00 97.88 212 TYR A N 1
ATOM 1662 C CA . TYR A 1 212 ? 1.954 -5.150 8.826 1.00 97.88 212 TYR A CA 1
ATOM 1663 C C . TYR A 1 212 ? 1.704 -4.535 10.202 1.00 97.88 212 TYR A C 1
ATOM 1665 O O . TYR A 1 212 ? 1.695 -5.217 11.226 1.00 97.88 212 TYR A O 1
ATOM 1673 N N . GLU A 1 213 ? 1.542 -3.221 10.225 1.00 98.38 213 GLU A N 1
ATOM 1674 C CA . GLU A 1 213 ? 1.388 -2.418 11.430 1.00 98.38 213 GLU A CA 1
ATOM 1675 C C . GLU A 1 213 ? 0.241 -1.432 11.241 1.00 98.38 213 GLU A C 1
ATOM 1677 O O . GLU A 1 213 ? 0.136 -0.805 10.190 1.00 98.38 213 GLU A O 1
ATOM 1682 N N . GLU A 1 214 ? -0.602 -1.279 12.258 1.00 98.31 214 GLU A N 1
ATOM 1683 C CA . GLU A 1 214 ? -1.484 -0.118 12.395 1.00 98.31 214 GLU A CA 1
ATOM 1684 C C . GLU A 1 214 ? -0.677 0.986 13.088 1.00 98.31 214 GLU A C 1
ATOM 1686 O O . GLU A 1 214 ? -0.086 0.740 14.145 1.00 98.31 214 GLU A O 1
ATOM 1691 N N . ILE A 1 215 ? -0.622 2.181 12.498 1.00 98.44 215 ILE A N 1
ATOM 1692 C CA . ILE A 1 215 ? 0.203 3.303 12.981 1.00 98.44 215 ILE A CA 1
ATOM 1693 C C . ILE A 1 215 ? -0.649 4.550 13.244 1.00 98.44 215 ILE A C 1
ATOM 1695 O O . ILE A 1 215 ? -1.751 4.674 12.705 1.00 98.44 215 ILE A O 1
ATOM 1699 N N . TYR A 1 216 ? -0.162 5.481 14.072 1.00 97.62 216 TYR A N 1
ATOM 1700 C CA . TYR A 1 216 ? -0.906 6.714 14.370 1.00 97.62 216 TYR A CA 1
ATOM 1701 C C . TYR A 1 216 ? -0.964 7.658 13.169 1.00 97.62 216 TYR A C 1
ATOM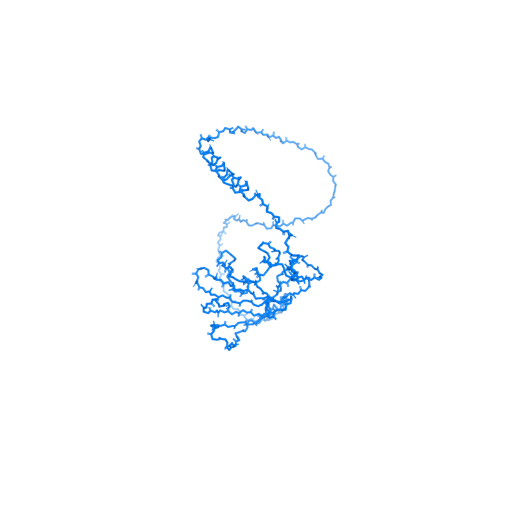 1703 O O . TYR A 1 216 ? -2.035 8.174 12.844 1.00 97.62 216 TYR A O 1
ATOM 1711 N N . ASP A 1 217 ? 0.172 7.895 12.518 1.00 95.88 217 ASP A N 1
ATOM 1712 C CA . ASP A 1 217 ? 0.269 8.742 11.335 1.00 95.88 217 ASP A CA 1
ATOM 1713 C C . ASP A 1 217 ? 1.401 8.310 10.391 1.00 95.88 217 ASP A C 1
ATOM 1715 O O . ASP A 1 217 ? 2.254 7.480 10.713 1.00 95.88 217 ASP A O 1
ATOM 1719 N N . PHE A 1 218 ? 1.390 8.856 9.175 1.00 92.81 218 PHE A N 1
ATOM 1720 C CA . PHE A 1 218 ? 2.491 8.686 8.234 1.00 92.81 218 PHE A CA 1
ATOM 1721 C C . PHE A 1 218 ? 3.622 9.677 8.545 1.00 92.81 218 PHE A C 1
ATOM 1723 O O . PHE A 1 218 ? 3.435 10.892 8.449 1.00 92.81 218 PHE A O 1
ATOM 1730 N N . ILE A 1 219 ? 4.807 9.143 8.852 1.00 85.88 219 ILE A N 1
ATOM 1731 C CA . ILE A 1 219 ? 6.040 9.901 9.102 1.00 85.88 219 ILE A CA 1
ATOM 1732 C C . ILE A 1 219 ? 7.053 9.553 8.004 1.00 85.88 219 ILE A C 1
ATOM 1734 O O . ILE A 1 219 ? 7.264 8.373 7.715 1.00 85.88 219 ILE A O 1
ATOM 1738 N N . GLN A 1 220 ? 7.659 10.576 7.395 1.00 66.69 220 GLN A N 1
ATOM 1739 C CA . GLN A 1 220 ? 8.649 10.452 6.317 1.00 66.69 220 GLN A CA 1
ATOM 1740 C C . GLN A 1 220 ? 10.088 10.587 6.826 1.00 66.69 220 GLN A C 1
ATOM 1742 O O . GLN A 1 220 ? 10.318 11.425 7.730 1.00 66.69 220 GLN A O 1
#

Sequence (220 aa):
MSENKKSRVQRNKTKNNRSDLILKLSIGLLAMALIILMFEFFYPGSNQDPEGDILAGMDQQEESSSVMASSSSPESIETKESESEAKKEESKEESKEKPKEEPKKEDEIIEVASDDPNVIKAYSGEWEPVETSQGGPHVTNYEDGSADRIEIRRATSQVTGVSEDDMIEYWVGSDGGAEDKVTSTILETSTQRYYKVYLTWNDGQGWQVTRYEEIYDFIQ

Secondary structure (DSSP, 8-state):
----------------TTHHHHHHHHHHHHHHHHHHHHHHHH----PPP------------------------------------------------------------EEE----TTEEEEEE--PPPEE-S--SS-----STT-HHHHHHHHHHHHHH---GGGEEEEEEEESTT-TTEEEEEEEETTTTEEEEEEEEEETTTEEEEEEEEEESS---